Protein AF-A0A2D6XDF4-F1 (afdb_monomer_lite)

Structure (mmCIF, N/CA/C/O backbone):
data_AF-A0A2D6XDF4-F1
#
_entry.id   AF-A0A2D6XDF4-F1
#
loop_
_atom_site.group_PDB
_atom_site.id
_atom_site.type_symbol
_atom_site.label_atom_id
_atom_site.label_alt_id
_atom_site.label_comp_id
_atom_site.label_asym_id
_atom_site.label_entity_id
_atom_site.label_seq_id
_atom_site.pdbx_PDB_ins_code
_atom_site.Cartn_x
_atom_site.Cartn_y
_atom_site.Cartn_z
_atom_site.occupancy
_atom_site.B_iso_or_equiv
_atom_site.auth_seq_id
_atom_site.auth_comp_id
_atom_site.auth_asym_id
_atom_site.auth_atom_id
_atom_site.pdbx_PDB_model_num
ATOM 1 N N . MET A 1 1 ? -29.877 -63.431 -16.569 1.00 41.06 1 MET A N 1
ATOM 2 C CA . MET A 1 1 ? -28.599 -63.974 -17.060 1.00 41.06 1 MET A CA 1
ATOM 3 C C . MET A 1 1 ? -27.524 -62.975 -16.681 1.00 41.06 1 MET A C 1
ATOM 5 O O . MET A 1 1 ? -27.663 -61.835 -17.098 1.00 41.06 1 MET A O 1
ATOM 9 N N . SER A 1 2 ? -26.573 -63.423 -15.854 1.00 46.84 2 SER A N 1
ATOM 10 C CA . SER A 1 2 ? -25.194 -62.920 -15.679 1.00 46.84 2 SER A CA 1
ATOM 11 C C . SER A 1 2 ? -25.055 -61.422 -15.348 1.00 46.84 2 SER A C 1
ATOM 13 O O . SER A 1 2 ? -25.195 -60.588 -16.230 1.00 46.84 2 SER A O 1
ATOM 15 N N . GLU A 1 3 ? -24.904 -60.980 -14.095 1.00 41.28 3 GLU A N 1
ATOM 16 C CA . GLU A 1 3 ? -23.782 -61.217 -13.157 1.00 41.28 3 GLU A CA 1
ATOM 17 C C . GLU A 1 3 ? -22.393 -61.041 -13.791 1.00 41.28 3 GLU A C 1
ATOM 19 O O . GLU A 1 3 ? -21.862 -61.951 -14.421 1.00 41.28 3 GLU A O 1
ATOM 24 N N . ALA A 1 4 ? -21.809 -59.861 -13.567 1.00 50.06 4 ALA A N 1
ATOM 25 C CA . ALA A 1 4 ? -20.381 -59.670 -13.332 1.00 50.06 4 ALA A CA 1
ATOM 26 C C . ALA A 1 4 ? -20.226 -58.423 -12.451 1.00 50.06 4 ALA A C 1
ATOM 28 O O . ALA A 1 4 ? -20.480 -57.298 -12.879 1.00 50.06 4 ALA A O 1
ATOM 29 N N . ALA A 1 5 ? -19.906 -58.677 -11.188 1.00 45.38 5 ALA A N 1
ATOM 30 C CA . ALA A 1 5 ? -19.521 -57.701 -10.193 1.00 45.38 5 ALA A CA 1
ATOM 31 C C . ALA A 1 5 ? -18.006 -57.492 -10.287 1.00 45.38 5 ALA A C 1
ATOM 33 O O . ALA A 1 5 ? -17.262 -58.470 -10.335 1.00 45.38 5 ALA A O 1
ATOM 34 N N . GLU A 1 6 ? -17.563 -56.239 -10.275 1.00 51.62 6 GLU A N 1
ATOM 35 C CA . GLU A 1 6 ? -16.166 -55.885 -10.033 1.00 51.62 6 GLU A CA 1
ATOM 36 C C . GLU A 1 6 ? -16.126 -54.984 -8.797 1.00 51.62 6 GLU A C 1
ATOM 38 O O . GLU A 1 6 ? -16.493 -53.811 -8.802 1.00 51.62 6 GLU A O 1
ATOM 43 N N . THR A 1 7 ? -15.824 -55.654 -7.692 1.00 43.12 7 THR A N 1
ATOM 44 C CA . THR A 1 7 ? -15.404 -55.143 -6.387 1.00 43.12 7 THR A CA 1
ATOM 45 C C . THR A 1 7 ? -13.927 -54.735 -6.416 1.00 43.12 7 THR A C 1
ATOM 47 O O . THR A 1 7 ? -13.221 -55.166 -7.321 1.00 43.12 7 THR A O 1
ATOM 50 N N . VAL A 1 8 ? -13.479 -54.074 -5.331 1.00 44.16 8 VAL A N 1
ATOM 51 C CA . VAL A 1 8 ? -12.090 -53.722 -4.922 1.00 44.16 8 VAL A CA 1
ATOM 52 C C . VAL A 1 8 ? -11.771 -52.243 -5.214 1.00 44.16 8 VAL A C 1
ATOM 54 O O . VAL A 1 8 ? -11.920 -51.796 -6.339 1.00 44.16 8 VAL A O 1
ATOM 57 N N . GLU A 1 9 ? -11.372 -51.372 -4.285 1.00 45.97 9 GLU A N 1
ATOM 58 C CA . GLU A 1 9 ? -11.074 -51.446 -2.848 1.00 45.97 9 GLU A CA 1
ATOM 59 C C . GLU A 1 9 ? -11.236 -50.023 -2.286 1.00 45.97 9 GLU A C 1
ATOM 61 O O . GLU A 1 9 ? -10.826 -49.049 -2.916 1.00 45.97 9 GLU A O 1
ATOM 66 N N . ALA A 1 10 ? -11.846 -49.900 -1.109 1.00 42.41 10 ALA A N 1
ATOM 67 C CA . ALA A 1 10 ? -11.883 -48.663 -0.342 1.00 42.41 10 ALA A CA 1
ATOM 68 C C . ALA A 1 10 ? -10.699 -48.674 0.633 1.00 42.41 10 ALA A C 1
ATOM 70 O O . ALA A 1 10 ? -10.688 -49.473 1.568 1.00 42.41 10 ALA A O 1
ATOM 71 N N . GLU A 1 11 ? -9.715 -47.802 0.421 1.00 42.88 11 GLU A N 1
ATOM 72 C CA . GLU A 1 11 ? -8.610 -47.605 1.360 1.00 42.88 11 GLU A CA 1
ATOM 73 C C . GLU A 1 11 ? -9.031 -46.562 2.408 1.00 42.88 11 GLU A C 1
ATOM 75 O O . GLU A 1 11 ? -9.265 -45.388 2.115 1.00 42.88 11 GLU A O 1
ATOM 80 N N . ALA A 1 12 ? -9.239 -47.052 3.628 1.00 47.06 12 ALA A N 1
ATOM 81 C CA . ALA A 1 12 ? -9.579 -46.283 4.817 1.00 47.06 12 ALA A CA 1
ATOM 82 C C . ALA A 1 12 ? -8.320 -45.593 5.404 1.00 47.06 12 ALA A C 1
ATOM 84 O O . ALA A 1 12 ? -7.197 -45.955 5.055 1.00 47.06 12 ALA A O 1
ATOM 85 N N . PRO A 1 13 ? -8.489 -44.578 6.273 1.00 45.94 13 PRO A N 1
ATOM 86 C CA . PRO A 1 13 ? -7.452 -43.607 6.603 1.00 45.94 13 PRO A CA 1
ATOM 87 C C . PRO A 1 13 ? -6.417 -44.164 7.586 1.00 45.94 13 PRO A C 1
ATOM 89 O O . PRO A 1 13 ? -6.759 -44.855 8.544 1.00 45.94 13 PRO A O 1
ATOM 92 N N . ALA A 1 14 ? -5.154 -43.802 7.364 1.00 42.91 14 ALA A N 1
ATOM 93 C CA . ALA A 1 14 ? -4.046 -44.134 8.246 1.00 42.91 14 ALA A CA 1
ATOM 94 C C . ALA A 1 14 ? -4.200 -43.459 9.621 1.00 42.91 14 ALA A C 1
ATOM 96 O O . ALA A 1 14 ? -4.232 -42.234 9.752 1.00 42.91 14 ALA A O 1
ATOM 97 N N . GLU A 1 15 ? -4.299 -44.321 10.625 1.00 43.88 15 GLU A N 1
ATOM 98 C CA . GLU A 1 15 ? -4.296 -44.075 12.060 1.00 43.88 15 GLU A CA 1
ATOM 99 C C . GLU A 1 15 ? -2.918 -43.585 12.545 1.00 43.88 15 GLU A C 1
ATOM 101 O O . GLU A 1 15 ? -1.869 -43.979 12.032 1.00 43.88 15 GLU A O 1
ATOM 106 N N . ALA A 1 16 ? -2.932 -42.713 13.551 1.00 44.81 16 ALA A N 1
ATOM 107 C CA . ALA A 1 16 ? -1.757 -42.178 14.229 1.00 44.81 16 ALA A CA 1
ATOM 108 C C . ALA A 1 16 ? -1.034 -43.233 15.089 1.00 44.81 16 ALA A C 1
ATOM 110 O O . ALA A 1 16 ? -1.698 -44.062 15.710 1.00 44.81 16 ALA A O 1
ATOM 111 N N . PRO A 1 17 ? 0.290 -43.114 15.288 1.00 52.56 17 PRO A N 1
ATOM 112 C CA . PRO A 1 17 ? 0.925 -43.559 16.518 1.00 52.56 17 PRO A CA 1
ATOM 113 C C . PRO A 1 17 ? 1.090 -42.377 17.485 1.00 52.56 17 PRO A C 1
ATOM 115 O O . PRO A 1 17 ? 1.790 -41.402 17.209 1.00 52.56 17 PRO A O 1
ATOM 118 N N . ALA A 1 18 ? 0.427 -42.484 18.632 1.00 48.31 18 ALA A N 1
ATOM 119 C CA . ALA A 1 18 ? 0.765 -41.752 19.840 1.00 48.31 18 ALA A CA 1
ATOM 120 C C . ALA A 1 18 ? 1.914 -42.480 20.544 1.00 48.31 18 ALA A C 1
ATOM 122 O O . ALA A 1 18 ? 1.698 -43.627 20.903 1.00 48.31 18 ALA A O 1
ATOM 123 N N . GLU A 1 19 ? 3.056 -41.826 20.789 1.00 44.12 19 GLU A N 1
ATOM 124 C CA . GLU A 1 19 ? 3.952 -42.146 21.913 1.00 44.12 19 GLU A CA 1
ATOM 125 C C . GLU A 1 19 ? 4.731 -40.903 22.397 1.00 44.12 19 GLU A C 1
ATOM 127 O O . GLU A 1 19 ? 5.273 -40.123 21.616 1.00 44.12 19 GLU A O 1
ATOM 132 N N . ASP A 1 20 ? 4.739 -40.789 23.726 1.00 41.09 20 ASP A N 1
ATOM 133 C CA . ASP A 1 20 ? 5.699 -40.181 24.649 1.00 41.09 20 ASP A CA 1
ATOM 134 C C . ASP A 1 20 ? 5.915 -38.660 24.778 1.00 41.09 20 ASP A C 1
ATOM 136 O O . ASP A 1 20 ? 6.783 -38.015 24.191 1.00 41.09 20 ASP A O 1
ATOM 140 N N . LEU A 1 21 ? 5.188 -38.145 25.777 1.00 52.62 21 LEU A N 1
ATOM 141 C CA . LEU A 1 21 ? 5.605 -37.117 26.725 1.00 52.62 21 LEU A CA 1
ATOM 142 C C . LEU A 1 21 ? 6.895 -37.524 27.462 1.00 52.62 21 LEU A C 1
ATOM 144 O O . LEU A 1 21 ? 6.852 -38.333 28.388 1.00 52.62 21 LEU A O 1
ATOM 148 N N . ALA A 1 22 ? 8.012 -36.864 27.163 1.00 42.38 22 ALA A N 1
ATOM 149 C CA . ALA A 1 22 ? 9.131 -36.768 28.096 1.00 42.38 22 ALA A CA 1
ATOM 150 C C . ALA A 1 22 ? 9.938 -35.477 27.881 1.00 42.38 22 ALA A C 1
ATOM 152 O O . ALA A 1 22 ? 10.698 -35.350 26.928 1.00 42.38 22 ALA A O 1
ATOM 153 N N . GLY A 1 23 ? 9.807 -34.544 28.829 1.00 45.22 23 GLY A N 1
ATOM 154 C CA . GLY A 1 23 ? 10.896 -33.640 29.207 1.00 45.22 23 GLY A CA 1
ATOM 155 C C . GLY A 1 23 ? 11.079 -32.354 28.398 1.00 45.22 23 GLY A C 1
ATOM 156 O O . GLY A 1 23 ? 12.086 -32.199 27.718 1.00 45.22 23 GLY A O 1
ATOM 157 N N . LEU A 1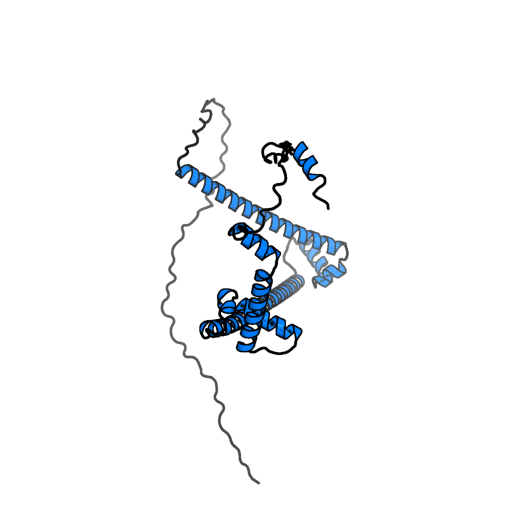 24 ? 10.214 -31.360 28.614 1.00 40.22 24 LEU A N 1
ATOM 158 C CA . LEU A 1 24 ? 10.676 -29.969 28.660 1.00 40.22 24 LEU A CA 1
ATOM 159 C C . LEU A 1 24 ? 10.164 -29.317 29.944 1.00 40.22 24 LEU A C 1
ATOM 161 O O . LEU A 1 24 ? 8.992 -28.981 30.093 1.00 40.22 24 LEU A O 1
ATOM 165 N N . VAL A 1 25 ? 11.088 -29.228 30.894 1.00 50.84 25 VAL A N 1
ATOM 166 C CA . VAL A 1 25 ? 10.988 -28.474 32.139 1.00 50.84 25 VAL A CA 1
ATOM 167 C C . VAL A 1 25 ? 10.738 -27.001 31.783 1.00 50.84 25 VAL A C 1
ATOM 169 O O . VAL A 1 25 ? 11.491 -26.464 30.968 1.00 50.84 25 VAL A O 1
ATOM 172 N N . PRO A 1 26 ? 9.710 -26.335 32.337 1.00 48.91 26 PRO A N 1
ATOM 173 C CA . PRO A 1 26 ? 9.617 -24.887 32.249 1.00 48.91 26 PRO A CA 1
ATOM 174 C C . PRO A 1 26 ? 10.698 -24.287 33.152 1.00 48.91 26 PRO A C 1
ATOM 176 O O . PRO A 1 26 ? 10.690 -24.506 34.362 1.00 48.91 26 PRO A O 1
ATOM 179 N N . ASP A 1 27 ? 11.637 -23.566 32.549 1.00 41.78 27 ASP A N 1
ATOM 180 C CA . ASP A 1 27 ? 12.626 -22.773 33.271 1.00 41.78 27 ASP A CA 1
ATOM 181 C C . ASP A 1 27 ? 11.889 -21.616 33.963 1.00 41.78 27 ASP A C 1
ATOM 183 O O . ASP A 1 27 ? 11.418 -20.666 33.333 1.00 41.78 27 ASP A O 1
ATOM 187 N N . THR A 1 28 ? 11.674 -21.773 35.264 1.00 52.34 28 THR A N 1
ATOM 188 C CA . THR A 1 28 ? 11.167 -20.746 36.169 1.00 52.34 28 THR A CA 1
ATOM 189 C C . THR A 1 28 ? 12.323 -19.828 36.552 1.00 52.34 28 THR A C 1
ATOM 191 O O . THR A 1 28 ? 12.989 -20.068 37.556 1.00 52.34 28 THR A O 1
ATOM 194 N N . GLU A 1 29 ? 12.557 -18.769 35.777 1.00 55.22 29 GLU A N 1
ATOM 195 C CA . GLU A 1 29 ? 13.313 -17.619 36.277 1.00 55.22 29 GLU A CA 1
ATOM 196 C C . GLU A 1 29 ? 12.366 -16.710 37.070 1.00 55.22 29 GLU A C 1
ATOM 198 O O . GLU A 1 29 ? 11.508 -16.007 36.531 1.00 55.22 29 GLU A O 1
ATOM 203 N N . GLU A 1 30 ? 12.521 -16.793 38.389 1.00 55.97 30 GLU A N 1
ATOM 204 C CA . GLU A 1 30 ? 11.936 -15.928 39.407 1.00 55.97 30 GLU A CA 1
ATOM 205 C C . GLU A 1 30 ? 12.204 -14.449 39.082 1.00 55.97 30 GLU A C 1
ATOM 207 O O . GLU A 1 30 ? 13.339 -13.970 39.129 1.00 55.97 30 GLU A O 1
ATOM 212 N N . MET A 1 31 ? 11.146 -13.696 38.782 1.00 53.84 31 MET A N 1
ATOM 213 C CA . MET A 1 31 ? 11.187 -12.239 38.871 1.00 53.84 31 MET A CA 1
ATOM 214 C C . MET A 1 31 ? 10.820 -11.809 40.301 1.00 53.84 31 MET A C 1
ATOM 216 O O . MET A 1 31 ? 9.895 -12.381 40.875 1.00 53.84 31 MET A O 1
ATOM 220 N N . PRO A 1 32 ? 11.522 -10.818 40.882 1.00 58.69 32 PRO A N 1
ATOM 221 C CA . PRO A 1 32 ? 11.386 -10.449 42.290 1.00 58.69 32 PRO A CA 1
ATOM 222 C C . PRO A 1 32 ? 10.013 -9.846 42.614 1.00 58.69 32 PRO A C 1
ATOM 224 O O . PRO A 1 32 ? 9.530 -8.968 41.892 1.00 58.69 32 PRO A O 1
ATOM 227 N N . ASP A 1 33 ? 9.442 -10.294 43.736 1.00 41.38 33 ASP A N 1
ATOM 228 C CA . ASP A 1 33 ? 8.244 -9.741 44.371 1.00 41.38 33 ASP A CA 1
ATOM 229 C C . ASP A 1 33 ? 8.401 -8.229 44.590 1.00 41.38 33 ASP A C 1
ATOM 231 O O . ASP A 1 33 ? 9.314 -7.757 45.272 1.00 41.38 33 ASP A O 1
ATOM 235 N N . PHE A 1 34 ? 7.497 -7.456 43.994 1.00 46.16 34 PHE A N 1
ATOM 236 C CA . PHE A 1 34 ? 7.305 -6.047 44.317 1.00 46.16 34 PHE A CA 1
ATOM 237 C C . PHE A 1 34 ? 6.200 -5.950 45.373 1.00 46.16 34 PHE A C 1
ATOM 239 O O . PHE A 1 34 ? 5.017 -5.850 45.043 1.00 46.16 34 PHE A O 1
ATOM 246 N N . ASP A 1 35 ? 6.601 -5.955 46.643 1.00 48.62 35 ASP A N 1
ATOM 247 C CA . ASP A 1 35 ? 5.742 -5.602 47.775 1.00 48.62 35 ASP A CA 1
ATOM 248 C C . ASP A 1 35 ? 5.335 -4.120 47.678 1.00 48.62 35 ASP A C 1
ATOM 250 O O . ASP A 1 35 ? 6.089 -3.215 48.035 1.00 48.62 35 ASP A O 1
ATOM 254 N N . ILE A 1 36 ? 4.132 -3.855 47.159 1.00 54.88 36 ILE A N 1
ATOM 255 C CA . ILE A 1 36 ? 3.530 -2.507 47.056 1.00 54.88 36 ILE A CA 1
ATOM 256 C C . ILE A 1 36 ? 2.468 -2.268 48.153 1.00 54.88 36 ILE A C 1
ATOM 258 O O . ILE A 1 36 ? 1.821 -1.225 48.192 1.00 54.88 36 ILE A O 1
ATOM 262 N N . TYR A 1 37 ? 2.334 -3.184 49.115 1.00 47.22 37 TYR A N 1
ATOM 263 C CA . TYR A 1 37 ? 1.440 -3.018 50.262 1.00 47.22 37 TYR A CA 1
ATOM 264 C C . TYR A 1 37 ? 2.173 -3.304 51.577 1.00 47.22 37 TYR A C 1
ATOM 266 O O . TYR A 1 37 ? 2.022 -4.367 52.167 1.00 47.22 37 TYR A O 1
ATOM 274 N N . GLN A 1 38 ? 2.950 -2.328 52.051 1.00 42.88 38 GLN A N 1
ATOM 275 C CA . GLN A 1 38 ? 3.142 -2.144 53.489 1.00 42.88 38 GLN A CA 1
ATOM 276 C C . GLN A 1 38 ? 2.189 -1.039 53.941 1.00 42.88 38 GLN A C 1
ATOM 278 O O . GLN A 1 38 ? 2.375 0.138 53.634 1.00 42.88 38 GLN A O 1
ATOM 283 N N . GLU A 1 39 ? 1.122 -1.455 54.620 1.00 50.59 39 GLU A N 1
ATOM 284 C CA . GLU A 1 39 ? 0.373 -0.605 55.535 1.00 50.59 39 GLU A CA 1
ATOM 285 C C . GLU A 1 39 ? 1.324 -0.169 56.655 1.00 50.59 39 GLU A C 1
ATOM 287 O O . GLU A 1 39 ? 1.810 -1.009 57.408 1.00 50.59 39 GLU A O 1
ATOM 292 N N . GLU A 1 40 ? 1.577 1.133 56.782 1.00 46.34 40 GLU A N 1
ATOM 293 C CA . GLU A 1 40 ? 2.023 1.706 58.049 1.00 46.34 40 GLU A CA 1
ATOM 294 C C . GLU A 1 40 ? 1.174 2.942 58.367 1.00 46.34 40 GLU A C 1
ATOM 296 O O . GLU A 1 40 ? 1.163 3.962 57.677 1.00 46.34 40 GLU A O 1
ATOM 301 N N . GLU A 1 41 ? 0.359 2.696 59.383 1.00 42.47 41 GLU A N 1
ATOM 302 C CA . GLU A 1 41 ? -0.482 3.521 60.229 1.00 42.47 41 GLU A CA 1
ATOM 303 C C . GLU A 1 41 ? -0.238 5.037 60.248 1.00 42.47 41 GLU A C 1
ATOM 305 O O . GLU A 1 41 ? 0.866 5.564 60.376 1.00 42.47 41 GLU A O 1
ATOM 310 N N . ALA A 1 42 ? -1.366 5.744 60.229 1.00 40.06 42 ALA A N 1
ATOM 311 C CA . ALA A 1 42 ? -1.472 7.126 60.638 1.00 40.06 42 ALA A CA 1
ATOM 312 C C . ALA A 1 42 ? -1.158 7.274 62.135 1.00 40.06 42 ALA A C 1
ATOM 314 O O . ALA A 1 42 ? -1.884 6.739 62.970 1.00 40.06 42 ALA A O 1
ATOM 315 N N . GLU A 1 43 ? -0.186 8.122 62.472 1.00 38.59 43 GLU A N 1
ATOM 316 C CA . GLU A 1 43 ? -0.146 8.770 63.779 1.00 38.59 43 GLU A CA 1
ATOM 317 C C . GLU A 1 43 ? 0.127 10.273 63.635 1.00 38.59 43 GLU A C 1
ATOM 319 O O . GLU A 1 43 ? 1.099 10.738 63.040 1.00 38.59 43 GLU A O 1
ATOM 324 N N . VAL A 1 44 ? -0.828 11.036 64.156 1.00 39.31 44 VAL A N 1
ATOM 325 C CA . VAL A 1 44 ? -0.846 12.491 64.262 1.00 39.31 44 VAL A CA 1
ATOM 326 C C . VAL A 1 44 ? 0.172 12.919 65.315 1.00 39.31 44 VAL A C 1
ATOM 328 O O . VAL A 1 44 ? 0.082 12.472 66.453 1.00 39.31 44 VAL A O 1
ATOM 331 N N . THR A 1 45 ? 1.067 13.856 64.998 1.00 35.78 45 THR A N 1
ATOM 332 C CA . THR A 1 45 ? 1.728 14.687 66.018 1.00 35.78 45 THR A CA 1
ATOM 333 C C . THR A 1 45 ? 1.860 16.143 65.577 1.00 35.78 45 THR A C 1
ATOM 335 O O . THR A 1 45 ? 1.979 16.477 64.400 1.00 35.78 45 THR A O 1
ATOM 338 N N . GLU A 1 46 ? 1.726 16.999 66.583 1.00 33.81 46 GLU A N 1
ATOM 339 C CA . GLU A 1 46 ? 1.415 18.419 66.556 1.00 33.81 46 GLU A CA 1
ATOM 340 C C . GLU A 1 46 ? 2.490 19.352 65.981 1.00 33.81 46 GLU A C 1
ATOM 342 O O . GLU A 1 46 ? 3.696 19.115 66.006 1.00 33.81 46 GLU A O 1
ATOM 347 N N . VAL A 1 47 ? 1.982 20.514 65.574 1.00 40.44 47 VAL A N 1
ATOM 348 C CA . VAL A 1 47 ? 2.675 21.778 65.328 1.00 40.44 47 VAL A CA 1
ATOM 349 C C . VAL A 1 47 ? 3.602 22.162 66.488 1.00 40.44 47 VAL A C 1
ATOM 351 O O . VAL A 1 47 ? 3.128 22.405 67.591 1.00 40.44 47 VAL A O 1
ATOM 354 N N . THR A 1 48 ? 4.885 22.408 66.212 1.00 31.28 48 THR A N 1
ATOM 355 C CA . THR A 1 48 ? 5.658 23.462 66.895 1.00 31.28 48 THR A CA 1
ATOM 356 C C . THR A 1 48 ? 6.687 24.066 65.942 1.00 31.28 48 THR A C 1
ATOM 358 O O . THR A 1 48 ? 7.445 23.369 65.273 1.00 31.28 48 THR A O 1
ATOM 361 N N . GLY A 1 49 ? 6.679 25.396 65.844 1.00 30.59 49 GLY A N 1
ATOM 362 C CA . GLY A 1 49 ? 7.641 26.148 65.051 1.00 30.59 49 GLY A CA 1
ATOM 363 C C . GLY A 1 49 ? 9.002 26.244 65.735 1.00 30.59 49 GLY A C 1
ATOM 364 O O . GLY A 1 49 ? 9.081 26.482 66.936 1.00 30.59 49 GLY A O 1
ATOM 365 N N . ALA A 1 50 ? 10.066 26.141 64.944 1.00 30.61 50 ALA A N 1
ATOM 366 C CA . ALA A 1 50 ? 11.356 26.755 65.230 1.00 30.61 50 ALA A CA 1
ATOM 367 C C . ALA A 1 50 ? 12.163 26.851 63.929 1.00 30.61 50 ALA A C 1
ATOM 369 O O . ALA A 1 50 ? 12.511 25.851 63.308 1.00 30.61 50 ALA A O 1
ATOM 370 N N . THR A 1 51 ? 12.422 28.094 63.537 1.00 39.59 51 THR A N 1
ATOM 371 C CA . THR A 1 51 ? 13.517 28.570 62.684 1.00 39.59 51 THR A CA 1
ATOM 372 C C . THR A 1 51 ? 14.631 27.557 62.405 1.00 39.59 51 THR A C 1
ATOM 374 O O . THR A 1 51 ? 15.438 27.245 63.282 1.00 39.59 51 THR A O 1
ATOM 377 N N . LYS A 1 52 ? 14.760 27.176 61.134 1.00 40.00 52 LYS A N 1
ATOM 378 C CA . LYS A 1 52 ? 16.047 26.847 60.528 1.00 40.00 52 LYS A CA 1
ATOM 379 C C . LYS A 1 52 ? 16.121 27.547 59.177 1.00 40.00 52 LYS A C 1
ATOM 381 O O . LYS A 1 52 ? 15.504 27.126 58.206 1.00 40.00 52 LYS A O 1
ATOM 386 N N . GLU A 1 53 ? 16.857 28.657 59.154 1.00 45.22 53 GLU A N 1
ATOM 387 C CA . GLU A 1 53 ? 17.603 29.072 57.969 1.00 45.22 53 GLU A CA 1
ATOM 388 C C . GLU A 1 53 ? 18.294 27.831 57.410 1.00 45.22 53 GLU A C 1
ATOM 390 O O . GLU A 1 53 ? 19.135 27.219 58.072 1.00 45.22 53 GLU A O 1
ATOM 395 N N . THR A 1 54 ? 17.905 27.400 56.220 1.00 37.38 54 THR A N 1
ATOM 396 C CA . THR A 1 54 ? 18.688 26.430 55.464 1.00 37.38 54 THR A CA 1
ATOM 397 C C . THR A 1 54 ? 18.531 26.767 53.993 1.00 37.38 54 THR A C 1
ATOM 399 O O . THR A 1 54 ? 17.488 26.551 53.390 1.00 37.38 54 THR A O 1
ATOM 402 N N . GLU A 1 55 ? 19.595 27.391 53.498 1.00 40.84 55 GLU A N 1
ATOM 403 C CA . GLU A 1 55 ? 20.109 27.294 52.138 1.00 40.84 55 GLU A CA 1
ATOM 404 C C . GLU A 1 55 ? 19.125 27.622 51.012 1.00 40.84 55 GLU A C 1
ATOM 406 O O . GLU A 1 55 ? 18.402 26.784 50.479 1.00 40.84 55 GLU A O 1
ATOM 411 N N . ILE A 1 56 ? 19.234 28.874 50.557 1.00 46.81 56 ILE A N 1
ATOM 412 C CA . ILE A 1 56 ? 19.096 29.221 49.141 1.00 46.81 56 ILE A CA 1
ATOM 413 C C . ILE A 1 56 ? 19.750 28.083 48.340 1.00 46.81 56 ILE A C 1
ATOM 415 O O . ILE A 1 56 ? 20.947 27.847 48.549 1.00 46.81 56 ILE A O 1
ATOM 419 N N . PRO A 1 57 ? 19.018 27.358 47.471 1.00 49.81 57 PRO A N 1
ATOM 420 C CA . PRO A 1 57 ? 19.632 26.335 46.650 1.00 49.81 57 PRO A CA 1
ATOM 421 C C . PRO A 1 57 ? 20.667 27.046 45.792 1.00 49.81 57 PRO A C 1
ATOM 423 O O . PRO A 1 57 ? 20.345 27.865 44.931 1.00 49.81 57 PRO A O 1
ATOM 426 N N . LYS A 1 58 ? 21.932 26.783 46.108 1.00 48.03 58 LYS A N 1
ATOM 427 C CA . LYS A 1 58 ? 23.075 27.157 45.295 1.00 48.03 58 LYS A CA 1
ATOM 428 C C . LYS A 1 58 ? 22.751 26.636 43.900 1.00 48.03 58 LYS A C 1
ATOM 430 O O . LYS A 1 58 ? 22.591 25.428 43.745 1.00 48.03 58 LYS A O 1
ATOM 435 N N . GLU A 1 59 ? 22.575 27.531 42.929 1.00 49.88 59 GLU A N 1
ATOM 436 C CA . GLU A 1 59 ? 22.509 27.148 41.522 1.00 49.88 59 GLU A CA 1
ATOM 437 C C . GLU A 1 59 ? 23.751 26.303 41.251 1.00 49.88 59 GLU A C 1
ATOM 439 O O . GLU A 1 59 ? 24.873 26.813 41.183 1.00 49.88 59 GLU A O 1
ATOM 444 N N . GLU A 1 60 ? 23.563 24.984 41.200 1.00 59.09 60 GLU A N 1
ATOM 445 C CA . GLU A 1 60 ? 24.574 24.073 40.708 1.00 59.09 60 GLU A CA 1
ATOM 446 C C . GLU A 1 60 ? 24.876 24.548 39.294 1.00 59.09 60 GLU A C 1
ATOM 448 O O . GLU A 1 60 ? 24.037 24.458 38.392 1.00 59.09 60 GLU A O 1
ATOM 453 N N . SER A 1 61 ? 26.068 25.123 39.126 1.00 62.38 61 SER A N 1
ATOM 454 C CA . SER A 1 61 ? 26.644 25.438 37.826 1.00 62.38 61 SER A CA 1
ATOM 455 C C . SER A 1 61 ? 26.330 24.276 36.888 1.00 62.38 61 SER A C 1
ATOM 457 O O . SER A 1 61 ? 26.593 23.138 37.291 1.00 62.38 61 SER A O 1
ATOM 459 N N . PRO A 1 62 ? 25.747 24.510 35.696 1.00 59.69 62 PRO A N 1
ATOM 460 C CA . PRO A 1 62 ? 25.286 23.434 34.839 1.00 59.69 62 PRO A CA 1
ATOM 461 C C . PRO A 1 62 ? 26.480 22.551 34.534 1.00 59.69 62 PRO A C 1
ATOM 463 O O . PRO A 1 62 ? 27.352 22.928 33.755 1.00 59.69 62 PRO A O 1
ATOM 466 N N . ASP A 1 63 ? 26.533 21.398 35.192 1.00 62.19 63 ASP A N 1
ATOM 467 C CA . ASP A 1 63 ? 27.641 20.484 35.042 1.00 62.19 63 ASP A CA 1
ATOM 468 C C . ASP A 1 63 ? 27.581 19.996 33.596 1.00 62.19 63 ASP A C 1
ATOM 470 O O . ASP A 1 63 ? 26.728 19.193 33.233 1.00 62.19 63 ASP A O 1
ATOM 474 N N . THR A 1 64 ? 28.384 20.582 32.709 1.00 63.25 64 THR A N 1
ATOM 475 C CA . THR A 1 64 ? 28.355 20.349 31.255 1.00 63.25 64 THR A CA 1
ATOM 476 C C . THR A 1 64 ? 28.991 19.017 30.864 1.00 63.25 64 THR A C 1
ATOM 478 O O . THR A 1 64 ? 29.284 18.787 29.689 1.00 63.25 64 THR A O 1
ATOM 481 N N . SER A 1 65 ? 29.198 18.130 31.836 1.00 76.62 65 SER A N 1
ATOM 482 C CA . SER A 1 65 ? 29.690 16.783 31.617 1.00 76.62 65 SER A CA 1
ATOM 483 C C . SER A 1 65 ? 28.739 16.004 30.700 1.00 76.62 65 SER A C 1
ATOM 485 O O . SER A 1 65 ? 27.513 16.113 30.753 1.00 76.62 65 SER A O 1
ATOM 487 N N . TRP A 1 66 ? 29.308 15.200 29.804 1.00 76.12 66 TRP A N 1
ATOM 488 C CA . TRP A 1 66 ? 28.531 14.392 28.860 1.00 76.12 66 TRP A CA 1
ATOM 489 C C . TRP A 1 66 ? 27.534 13.462 29.578 1.00 76.12 66 TRP A C 1
ATOM 491 O O . TRP A 1 66 ? 26.416 13.261 29.108 1.00 76.12 66 TRP A O 1
ATOM 501 N N . SER A 1 67 ? 27.884 12.982 30.775 1.00 82.06 67 SER A N 1
ATOM 502 C CA . SER A 1 67 ? 27.015 12.153 31.615 1.00 82.06 67 SER A CA 1
ATOM 503 C C . SER A 1 67 ? 25.766 12.892 32.113 1.00 82.06 67 SER A C 1
ATOM 505 O O . SER A 1 67 ? 24.693 12.288 32.171 1.00 82.06 67 SER A O 1
ATOM 507 N N . SER A 1 68 ? 25.851 14.190 32.425 1.00 81.75 68 SER A N 1
ATOM 508 C CA . SER A 1 68 ? 24.684 14.990 32.816 1.00 81.75 68 SER A CA 1
ATOM 509 C C . SER A 1 68 ? 23.746 15.224 31.625 1.00 81.75 68 SER A C 1
ATOM 511 O O . SER A 1 68 ? 22.527 15.123 31.771 1.00 81.75 68 SER A O 1
ATOM 513 N N . ARG A 1 69 ? 24.303 15.448 30.424 1.00 82.06 69 ARG A N 1
ATOM 514 C CA . ARG A 1 69 ? 23.539 15.604 29.176 1.00 82.06 69 ARG A CA 1
ATOM 515 C C . ARG A 1 69 ? 22.800 14.319 28.813 1.00 82.06 69 ARG A C 1
ATOM 517 O O . ARG A 1 69 ? 21.617 14.381 28.504 1.00 82.06 69 ARG A O 1
ATOM 524 N N . VAL A 1 70 ? 23.448 13.159 28.942 1.00 86.44 70 VAL A N 1
ATOM 525 C CA . VAL A 1 70 ? 22.814 11.845 28.722 1.00 86.44 70 VAL A CA 1
ATOM 526 C C . VAL A 1 70 ? 21.713 11.571 29.754 1.00 86.44 70 VAL A C 1
ATOM 528 O O . VAL A 1 70 ? 20.641 11.083 29.397 1.00 86.44 70 VAL A O 1
ATOM 531 N N . LYS A 1 71 ? 21.924 11.919 31.032 1.00 87.25 71 LYS A N 1
ATOM 532 C CA . LYS A 1 71 ? 20.879 11.805 32.066 1.00 87.25 71 LYS A CA 1
ATOM 533 C C . LYS A 1 71 ? 19.677 12.705 31.761 1.00 87.25 71 LYS A C 1
ATOM 535 O O . LYS A 1 71 ? 18.545 12.235 31.867 1.00 87.25 71 LYS A O 1
ATOM 540 N N . LYS A 1 72 ? 19.912 13.954 31.341 1.00 87.50 72 LYS A N 1
ATOM 541 C CA . LYS A 1 72 ? 18.858 14.896 30.929 1.00 87.50 72 LYS A CA 1
ATOM 542 C C . LYS A 1 72 ? 18.109 14.407 29.688 1.00 87.50 72 LYS A C 1
ATOM 544 O O . LYS A 1 72 ? 16.886 14.409 29.706 1.00 87.50 72 LYS A O 1
ATOM 549 N N . ASP A 1 73 ? 18.806 13.909 28.666 1.00 88.31 73 ASP A N 1
ATOM 550 C CA . ASP A 1 73 ? 18.178 13.336 27.465 1.00 88.31 73 ASP A CA 1
ATOM 551 C C . ASP A 1 73 ? 17.316 12.110 27.812 1.00 88.31 73 ASP A C 1
ATOM 553 O O . ASP A 1 73 ? 16.157 12.019 27.414 1.00 88.31 73 ASP A O 1
ATOM 557 N N . ARG A 1 74 ? 17.806 11.206 28.672 1.00 88.50 74 ARG A N 1
ATOM 558 C CA . ARG A 1 74 ? 17.008 10.065 29.151 1.00 88.50 74 ARG A CA 1
ATOM 559 C C . ARG A 1 74 ? 15.764 10.513 29.923 1.00 88.50 74 ARG A C 1
ATOM 561 O O . ARG A 1 74 ? 14.712 9.895 29.782 1.00 88.50 74 ARG A O 1
ATOM 568 N N . GLN A 1 75 ? 15.868 11.557 30.743 1.00 90.62 75 GLN A N 1
ATOM 569 C CA . GLN A 1 75 ? 14.720 12.122 31.458 1.00 90.62 75 GLN A CA 1
ATOM 570 C C . GLN A 1 75 ? 13.722 12.793 30.507 1.00 90.62 75 GLN A C 1
ATOM 572 O O . GLN A 1 75 ? 12.520 12.608 30.680 1.00 90.62 75 GLN A O 1
ATOM 577 N N . LEU A 1 76 ? 14.195 13.520 29.491 1.00 90.88 76 LEU A N 1
ATOM 578 C CA . LEU A 1 76 ? 13.343 14.136 28.472 1.00 90.88 76 LEU A CA 1
ATOM 579 C C . LEU A 1 76 ? 12.602 13.080 27.654 1.00 90.88 76 LEU A C 1
ATOM 581 O O . LEU A 1 76 ? 11.384 13.157 27.548 1.00 90.88 76 LEU A O 1
ATOM 585 N N . ARG A 1 77 ? 13.293 12.035 27.185 1.00 88.94 77 ARG A N 1
ATOM 586 C CA . ARG A 1 77 ? 12.657 10.916 26.473 1.00 88.94 77 ARG A CA 1
ATOM 587 C C . ARG A 1 77 ? 11.626 10.192 27.332 1.00 88.94 77 ARG A C 1
ATOM 589 O O . ARG A 1 77 ? 10.563 9.845 26.837 1.00 88.94 77 ARG A O 1
ATOM 596 N N . LYS A 1 78 ? 11.900 9.983 28.627 1.00 93.06 78 LYS A N 1
ATOM 597 C CA . LYS A 1 78 ? 10.911 9.405 29.554 1.00 93.06 78 LYS A CA 1
ATOM 598 C C . LYS A 1 78 ? 9.667 10.285 29.674 1.00 93.06 78 LYS A C 1
ATOM 600 O O . LYS A 1 78 ? 8.563 9.773 29.535 1.00 93.06 78 LYS A O 1
ATOM 605 N N . LYS A 1 79 ? 9.843 11.598 29.854 1.00 93.38 79 LYS A N 1
ATOM 606 C CA . LYS A 1 79 ? 8.728 12.556 29.898 1.00 93.38 79 LYS A CA 1
ATOM 607 C C . LYS A 1 79 ? 7.946 12.590 28.587 1.00 93.38 79 LYS A C 1
ATOM 609 O O . LYS A 1 79 ? 6.727 12.665 28.624 1.00 93.38 79 LYS A O 1
ATOM 614 N N . GLU A 1 80 ? 8.623 12.500 27.446 1.00 91.94 80 GLU A N 1
ATOM 615 C CA . GLU A 1 80 ? 7.975 12.444 26.134 1.00 91.94 80 GLU A CA 1
ATOM 616 C C . GLU A 1 80 ? 7.154 11.158 25.963 1.00 91.94 80 GLU A C 1
ATOM 618 O O . GLU A 1 80 ? 6.017 11.213 25.502 1.00 91.94 80 GLU A O 1
ATOM 623 N N . ILE A 1 81 ? 7.687 10.007 26.389 1.00 92.69 81 ILE A N 1
ATOM 624 C CA . ILE A 1 81 ? 6.960 8.729 26.378 1.00 92.69 81 ILE A CA 1
ATOM 625 C C . ILE A 1 81 ? 5.739 8.792 27.305 1.00 92.69 81 ILE A C 1
ATOM 627 O O . ILE A 1 81 ? 4.651 8.374 26.917 1.00 92.69 81 ILE A O 1
ATOM 631 N N . GLU A 1 82 ? 5.891 9.331 28.515 1.00 93.06 82 GLU A N 1
ATOM 632 C CA . GLU A 1 82 ? 4.784 9.502 29.461 1.00 93.06 82 GLU A CA 1
ATOM 633 C C . GLU A 1 82 ? 3.720 10.469 28.935 1.00 93.06 82 GLU A C 1
ATOM 635 O O . GLU A 1 82 ? 2.528 10.206 29.085 1.00 93.06 82 GLU A O 1
ATOM 640 N N . PHE A 1 83 ? 4.133 11.563 28.293 1.00 92.94 83 PHE A N 1
ATOM 641 C CA . PHE A 1 83 ? 3.221 12.518 27.674 1.00 92.94 83 PHE A CA 1
ATOM 642 C C . PHE A 1 83 ? 2.444 11.871 26.528 1.00 92.94 83 PHE A C 1
ATOM 644 O O . PHE A 1 83 ? 1.218 11.919 26.533 1.00 92.94 83 PHE A O 1
ATOM 651 N N . LYS A 1 84 ? 3.131 11.169 25.619 1.00 92.88 84 LYS A N 1
ATOM 652 C CA . LYS A 1 84 ? 2.495 10.411 24.530 1.00 92.88 84 LYS A CA 1
ATOM 653 C C . LYS A 1 84 ? 1.523 9.357 25.056 1.00 92.88 84 LYS A C 1
ATOM 655 O O . LYS A 1 84 ? 0.443 9.189 24.502 1.00 92.88 84 LYS A O 1
ATOM 660 N N . ARG A 1 85 ? 1.867 8.664 26.147 1.00 93.88 85 ARG A N 1
ATOM 661 C CA . ARG A 1 85 ? 0.966 7.692 26.786 1.00 93.88 85 ARG A CA 1
ATOM 662 C C . ARG A 1 85 ? -0.285 8.367 27.349 1.00 93.88 85 ARG A C 1
ATOM 664 O O . ARG A 1 85 ? -1.381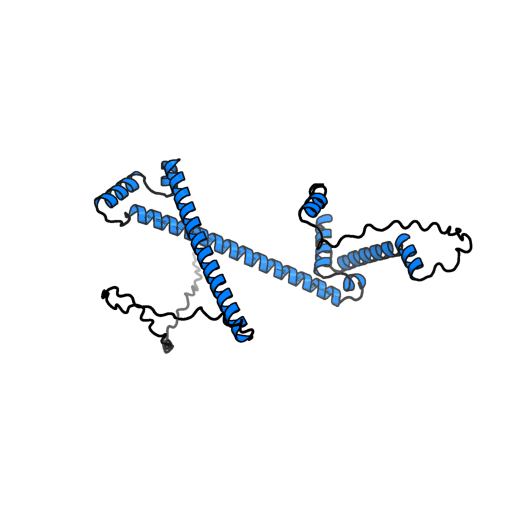 7.853 27.155 1.00 93.88 85 ARG A O 1
ATOM 671 N N . LYS A 1 86 ? -0.134 9.511 28.021 1.00 92.50 86 LYS A N 1
ATOM 672 C CA . LYS A 1 86 ? -1.270 10.289 28.537 1.00 92.50 86 LYS A CA 1
ATOM 673 C C . LYS A 1 86 ? -2.143 10.831 27.411 1.00 92.50 86 LYS A C 1
ATOM 675 O O . LYS A 1 86 ? -3.358 10.776 27.519 1.00 92.50 86 LYS A O 1
ATOM 680 N N . GLU A 1 87 ? -1.540 11.309 26.331 1.00 93.81 87 GLU A N 1
ATOM 681 C CA . GLU A 1 87 ? -2.256 11.781 25.145 1.00 93.81 87 GLU A CA 1
ATOM 682 C C . GLU A 1 87 ? -3.070 10.652 24.499 1.00 93.81 87 GLU A C 1
ATOM 684 O O . GLU A 1 87 ? -4.248 10.835 24.207 1.00 93.81 87 GLU A O 1
ATOM 689 N N . GLN A 1 88 ? -2.495 9.452 24.374 1.00 92.44 88 GLN A N 1
ATOM 690 C CA . GLN A 1 88 ? -3.224 8.268 23.910 1.00 92.44 88 GLN A CA 1
ATOM 691 C C . GLN A 1 88 ? -4.374 7.883 24.846 1.00 92.44 88 GLN A C 1
ATOM 693 O O . GLN A 1 88 ? -5.457 7.546 24.375 1.00 92.44 88 GLN A O 1
ATOM 698 N N . GLU A 1 89 ? -4.164 7.939 26.161 1.00 91.69 89 GLU A N 1
ATOM 699 C CA . GLU A 1 89 ? -5.214 7.646 27.139 1.00 91.69 89 GLU A CA 1
ATOM 700 C C . GLU A 1 89 ? -6.357 8.670 27.067 1.00 91.69 89 GLU A C 1
ATOM 702 O O . GLU A 1 89 ? -7.528 8.293 27.101 1.00 91.69 89 GLU A O 1
ATOM 707 N N . ILE A 1 90 ? -6.035 9.958 26.918 1.00 92.06 90 ILE A N 1
ATOM 708 C CA . ILE A 1 90 ? -7.029 11.021 26.738 1.00 92.06 90 ILE A CA 1
ATOM 709 C C . ILE A 1 90 ? -7.796 10.801 25.435 1.00 92.06 90 ILE A C 1
ATOM 711 O O . ILE A 1 90 ? -9.022 10.781 25.469 1.00 92.06 90 ILE A O 1
ATOM 715 N N . ALA A 1 91 ? -7.110 10.531 24.323 1.00 90.69 91 ALA A N 1
ATOM 716 C CA . ALA A 1 91 ? -7.754 10.261 23.039 1.00 90.69 91 ALA A CA 1
ATOM 717 C C . ALA A 1 91 ? -8.689 9.037 23.100 1.00 90.69 91 ALA A C 1
ATOM 719 O O . ALA A 1 91 ? -9.786 9.059 22.540 1.00 90.69 91 ALA A O 1
ATOM 720 N N . GLN A 1 92 ? -8.301 7.976 23.818 1.00 91.44 92 GLN A N 1
ATOM 721 C CA . GLN A 1 92 ? -9.168 6.815 24.048 1.00 91.44 92 GLN A CA 1
ATOM 722 C C . GLN A 1 92 ? -10.403 7.179 24.880 1.00 91.44 92 GLN A C 1
ATOM 724 O O . GLN A 1 92 ? -11.516 6.788 24.526 1.00 91.44 92 GLN A O 1
ATOM 729 N N . ARG A 1 93 ? -10.231 7.957 25.957 1.00 88.56 93 ARG A N 1
ATOM 730 C CA . ARG A 1 93 ? -11.350 8.428 26.789 1.00 88.56 93 ARG A CA 1
ATOM 731 C C . ARG A 1 93 ? -12.290 9.341 26.005 1.00 88.56 93 ARG A C 1
ATOM 733 O O . ARG A 1 93 ? -13.500 9.162 26.086 1.00 88.56 93 ARG A O 1
ATOM 740 N N . GLU A 1 94 ? -11.762 10.272 25.217 1.00 91.31 94 GLU A N 1
ATOM 741 C CA . GLU A 1 94 ? -12.549 11.167 24.361 1.00 91.31 94 GLU A CA 1
ATOM 742 C C . GLU A 1 94 ? -13.327 10.385 23.300 1.00 91.31 94 GLU A C 1
ATOM 744 O O . GLU A 1 94 ? -14.527 10.600 23.140 1.00 91.31 94 GLU A O 1
ATOM 749 N N . SER A 1 95 ? -12.690 9.410 22.644 1.00 89.00 95 SER A N 1
ATOM 750 C CA . SER A 1 95 ? -13.370 8.503 21.713 1.00 89.00 95 SER A CA 1
ATOM 751 C C . SER A 1 95 ? -14.495 7.724 22.397 1.00 89.00 95 SER A C 1
ATOM 753 O O . SER A 1 95 ? -15.563 7.534 21.811 1.00 89.00 95 SER A O 1
ATOM 755 N N . GLN A 1 96 ? -14.276 7.256 23.628 1.00 86.31 96 GLN A N 1
ATOM 756 C CA . GLN A 1 96 ? -15.294 6.533 24.382 1.00 86.31 96 GLN A CA 1
ATOM 757 C C . GLN A 1 96 ? -16.469 7.452 24.734 1.00 86.31 96 GLN A C 1
ATOM 759 O O . GLN A 1 96 ? -17.619 7.074 24.508 1.00 86.31 96 GLN A O 1
ATOM 764 N N . VAL A 1 97 ? -16.201 8.671 25.207 1.00 89.44 97 VAL A N 1
ATOM 765 C CA . VAL A 1 97 ? -17.232 9.673 25.515 1.00 89.44 97 VAL A CA 1
ATOM 766 C C . VAL A 1 97 ? -18.033 10.035 24.268 1.00 89.44 97 VAL A C 1
ATOM 768 O O . VAL A 1 97 ? -19.257 9.944 24.306 1.00 89.44 97 VAL A O 1
ATOM 771 N N . GLN A 1 98 ? -17.379 10.328 23.141 1.00 88.06 98 GLN A N 1
ATOM 772 C CA . GLN A 1 98 ? -18.065 10.621 21.877 1.00 88.06 98 GLN A CA 1
ATOM 773 C C . GLN A 1 98 ? -18.958 9.460 21.422 1.00 88.06 98 GLN A C 1
ATOM 775 O O . GLN A 1 98 ? -20.067 9.682 20.933 1.00 88.06 98 GLN A O 1
ATOM 780 N N . SER A 1 99 ? -18.518 8.211 21.613 1.00 85.12 99 SER A N 1
ATOM 781 C CA . SER A 1 99 ? -19.344 7.041 21.291 1.00 85.12 99 SER A CA 1
ATOM 782 C C . SER A 1 99 ? -20.606 6.961 22.163 1.00 85.12 99 SER A C 1
ATOM 784 O O . SER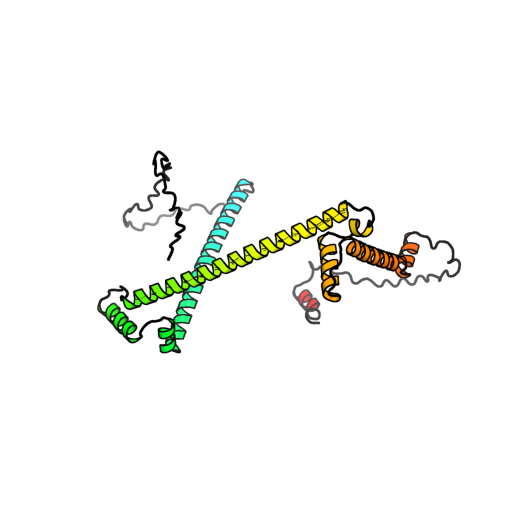 A 1 99 ? -21.693 6.674 21.656 1.00 85.12 99 SER A O 1
ATOM 786 N N . LEU A 1 100 ? -20.482 7.268 23.460 1.00 85.19 100 LEU A N 1
ATOM 787 C CA . LEU A 1 100 ? -21.586 7.253 24.420 1.00 85.19 100 LEU A CA 1
ATOM 788 C C . LEU A 1 100 ? -22.553 8.417 24.187 1.00 85.19 100 LEU A C 1
ATOM 790 O O . LEU A 1 100 ? -23.767 8.226 24.239 1.00 85.19 100 LEU A O 1
ATOM 794 N N . GLU A 1 101 ? -22.036 9.605 23.886 1.00 87.56 101 GLU A N 1
ATOM 795 C CA . GLU A 1 101 ? -22.837 10.773 23.520 1.00 87.56 101 GLU A CA 1
ATOM 796 C C . GLU A 1 101 ? -23.594 10.532 22.213 1.00 87.56 101 GLU A C 1
ATOM 798 O O . GLU A 1 101 ? -24.803 10.755 22.154 1.00 87.56 101 GLU A O 1
ATOM 803 N N . GLY A 1 102 ? -22.933 9.958 21.203 1.00 84.62 102 GLY A N 1
ATOM 804 C CA . GLY A 1 102 ? -23.578 9.557 19.956 1.00 84.62 102 GLY A CA 1
ATOM 805 C C . GLY A 1 102 ? -24.680 8.513 20.167 1.00 84.62 102 GLY A C 1
ATOM 806 O O . GLY A 1 102 ? -25.742 8.601 19.549 1.00 84.62 102 GLY A O 1
ATOM 807 N N . ALA A 1 103 ? -24.477 7.546 21.067 1.00 81.81 103 ALA A N 1
ATOM 808 C CA . ALA A 1 103 ? -25.515 6.587 21.441 1.00 81.81 103 ALA A CA 1
ATOM 809 C C . ALA A 1 103 ? -26.687 7.266 22.169 1.00 81.81 103 ALA A C 1
ATOM 811 O O . ALA A 1 103 ? -27.845 7.016 21.831 1.00 81.81 103 ALA A O 1
ATOM 812 N N . ARG A 1 104 ? -26.402 8.175 23.112 1.00 85.94 104 ARG A N 1
ATOM 813 C CA . ARG A 1 104 ? -27.418 8.961 23.827 1.00 85.94 104 ARG A CA 1
ATOM 814 C C . ARG A 1 104 ? -28.262 9.791 22.865 1.00 85.94 104 ARG A C 1
ATOM 816 O O . ARG A 1 104 ? -29.483 9.799 22.986 1.00 85.94 104 ARG A O 1
ATOM 823 N N . GLU A 1 105 ? -27.638 10.464 21.904 1.00 87.00 105 GLU A N 1
ATOM 824 C CA . GLU A 1 105 ? -28.360 11.235 20.894 1.00 87.00 105 GLU A CA 1
ATOM 825 C C . GLU A 1 105 ? -29.280 10.365 20.038 1.00 87.00 105 GLU A C 1
ATOM 827 O O . GLU A 1 105 ? -30.407 10.772 19.763 1.00 87.00 105 GLU A O 1
ATOM 832 N N . ARG A 1 106 ? -28.835 9.169 19.635 1.00 83.56 106 ARG A N 1
ATOM 833 C CA . ARG A 1 106 ? -29.661 8.236 18.851 1.00 83.56 106 ARG A CA 1
ATOM 834 C C . ARG A 1 106 ? -30.863 7.730 19.647 1.00 83.56 106 ARG A C 1
ATOM 836 O O . ARG A 1 106 ? -31.953 7.673 19.094 1.00 83.56 106 ARG A O 1
ATOM 843 N N . ILE A 1 107 ? -30.685 7.436 20.938 1.00 85.62 107 ILE A N 1
ATOM 844 C CA . ILE A 1 107 ? -31.789 7.059 21.837 1.00 85.62 107 ILE A CA 1
ATOM 845 C C . ILE A 1 107 ? -32.805 8.201 21.971 1.00 85.62 107 ILE A C 1
ATOM 847 O O . ILE A 1 107 ? -34.005 7.948 21.994 1.00 85.62 107 ILE A O 1
ATOM 851 N N . LEU A 1 108 ? -32.338 9.450 22.075 1.00 86.25 108 LEU A N 1
ATOM 852 C CA . LEU A 1 108 ? -33.211 10.618 22.238 1.00 86.25 108 LEU A CA 1
ATOM 853 C C . LEU A 1 108 ? -33.947 11.006 20.951 1.00 86.25 108 LEU A C 1
ATOM 855 O O . LEU A 1 108 ? -35.086 11.459 21.033 1.00 86.25 108 LEU A O 1
ATOM 859 N N . LYS A 1 109 ? -33.298 10.868 19.789 1.00 89.81 109 LYS A N 1
ATOM 860 C CA . LYS A 1 109 ? -33.883 11.196 18.482 1.00 89.81 109 LYS A CA 1
ATOM 861 C C . LYS A 1 109 ? -34.893 10.133 18.047 1.00 89.81 109 LYS A C 1
ATOM 863 O O . LYS A 1 109 ? -36.042 10.482 17.817 1.00 89.81 109 LYS A O 1
ATOM 868 N N . ASP A 1 110 ? -34.481 8.863 18.016 1.00 86.94 110 ASP A N 1
ATOM 869 C CA . ASP A 1 110 ? -35.301 7.745 17.535 1.00 86.94 110 ASP A CA 1
ATOM 870 C C . ASP A 1 110 ? -35.072 6.474 18.377 1.00 86.94 110 ASP A C 1
ATOM 872 O O . ASP A 1 110 ? -34.319 5.569 17.992 1.00 86.94 110 ASP A O 1
ATOM 876 N N . PRO A 1 111 ? -35.744 6.353 19.538 1.00 81.62 111 PRO A N 1
ATOM 877 C CA . PRO A 1 111 ? -35.529 5.232 20.451 1.00 81.62 111 PRO A CA 1
ATOM 878 C C . PRO A 1 111 ? -35.890 3.883 19.815 1.00 81.62 111 PRO A C 1
ATOM 880 O O . PRO A 1 111 ? -35.181 2.898 20.015 1.00 81.62 111 PRO A O 1
ATOM 883 N N . HIS A 1 112 ? -36.949 3.821 19.000 1.00 82.00 112 HIS A N 1
ATOM 884 C CA . HIS A 1 112 ? -37.370 2.577 18.349 1.00 82.00 112 HIS A CA 1
ATOM 885 C C . HIS A 1 112 ? -36.341 2.045 17.343 1.00 82.00 112 HIS A C 1
ATOM 887 O O . HIS A 1 112 ? -36.075 0.841 17.327 1.00 82.00 112 HIS A O 1
ATOM 893 N N . GLU A 1 113 ? -35.738 2.912 16.525 1.00 82.44 113 GLU A N 1
ATOM 894 C CA . GLU A 1 113 ? -34.685 2.489 15.596 1.00 82.44 113 GLU A CA 1
ATOM 895 C C . GLU A 1 113 ? -33.409 2.094 16.334 1.00 82.44 113 GLU A C 1
ATOM 897 O O . GLU A 1 113 ? -32.768 1.107 15.965 1.00 82.44 113 GLU A O 1
ATOM 902 N N . PHE A 1 114 ? -33.072 2.799 17.417 1.00 83.69 114 PHE A N 1
ATOM 903 C CA . PHE A 1 114 ? -31.938 2.444 18.260 1.00 83.69 114 PHE A CA 1
ATOM 904 C C . PHE A 1 114 ? -32.082 1.026 18.826 1.00 83.69 114 PHE A C 1
ATOM 906 O O . PHE A 1 114 ? -31.204 0.191 18.597 1.00 83.69 114 PHE A O 1
ATOM 913 N N . PHE A 1 115 ? -33.198 0.719 19.492 1.00 83.38 115 PHE A N 1
ATOM 914 C CA . PHE A 1 115 ? -33.434 -0.606 20.076 1.00 83.38 115 PHE A CA 1
ATOM 915 C C . PHE A 1 115 ? -33.462 -1.711 19.015 1.00 83.38 115 PHE A C 1
ATOM 917 O O . PHE A 1 115 ? -32.844 -2.759 19.203 1.00 83.38 115 PHE A O 1
ATOM 924 N N . LYS A 1 116 ? -34.056 -1.439 17.845 1.00 81.88 116 LYS A N 1
ATOM 925 C CA . LYS A 1 116 ? -34.033 -2.361 16.703 1.00 81.88 116 LYS A CA 1
ATOM 926 C C . LYS A 1 116 ? -32.615 -2.610 16.181 1.00 81.88 116 LYS A C 1
ATOM 928 O O . LYS A 1 116 ? -32.271 -3.752 15.899 1.00 81.88 116 LYS A O 1
ATOM 933 N N . SER A 1 117 ? -31.787 -1.570 16.080 1.00 79.25 117 SER A N 1
ATOM 934 C CA . SER A 1 117 ? -30.389 -1.692 15.636 1.00 79.25 117 SER A CA 1
ATOM 935 C C . SER A 1 117 ? -29.517 -2.482 16.612 1.00 79.25 117 SER A C 1
ATOM 937 O O . SER A 1 117 ? -28.545 -3.105 16.195 1.00 79.25 117 SER A O 1
ATOM 939 N N . GLN A 1 118 ? -29.858 -2.452 17.904 1.00 76.94 118 GLN A N 1
ATOM 940 C CA . GLN A 1 118 ? -29.159 -3.205 18.943 1.00 76.94 118 GLN A CA 1
ATOM 941 C C . GLN A 1 118 ? -29.764 -4.599 19.180 1.00 76.94 118 GLN A C 1
ATOM 943 O O . GLN A 1 118 ? -29.211 -5.357 19.969 1.00 76.94 118 GLN A O 1
ATOM 948 N N . GLY A 1 119 ? -30.884 -4.942 18.529 1.00 74.81 119 GLY A N 1
ATOM 949 C CA . GLY A 1 119 ? -31.573 -6.218 18.741 1.00 74.81 119 GLY A CA 1
ATOM 950 C C . GLY A 1 119 ? -32.155 -6.374 20.151 1.00 74.81 119 GLY A C 1
ATOM 951 O O . GLY A 1 119 ? -32.234 -7.486 20.660 1.00 74.81 119 GLY A O 1
ATOM 952 N N . ILE A 1 120 ? -32.521 -5.269 20.806 1.00 80.69 120 ILE A N 1
ATOM 953 C CA . ILE A 1 120 ? -33.049 -5.263 22.177 1.00 80.69 120 ILE A CA 1
ATOM 954 C C . ILE A 1 120 ? -34.547 -4.957 22.122 1.00 80.69 120 ILE A C 1
ATOM 956 O O . ILE A 1 120 ? -34.947 -3.987 21.479 1.00 80.69 120 ILE A O 1
ATOM 960 N N . ASP A 1 121 ? -35.374 -5.742 22.815 1.00 81.75 121 ASP A N 1
ATOM 961 C CA . ASP A 1 121 ? -36.783 -5.392 23.017 1.00 81.75 121 ASP A CA 1
ATOM 962 C C . ASP A 1 121 ? -36.881 -4.217 24.016 1.00 81.75 121 ASP A C 1
ATOM 964 O O . ASP A 1 121 ? -36.373 -4.325 25.140 1.00 81.75 121 ASP A O 1
ATOM 968 N N . PRO A 1 122 ? -37.509 -3.082 23.645 1.00 81.00 122 PRO A N 1
ATOM 969 C CA . PRO A 1 122 ? -37.697 -1.954 24.552 1.00 81.00 122 PRO A CA 1
ATOM 970 C C . PRO A 1 122 ? -38.371 -2.338 25.877 1.00 81.00 122 PRO A C 1
ATOM 972 O O . PRO A 1 122 ? -37.989 -1.821 26.926 1.00 81.00 122 PRO A O 1
ATOM 975 N N . LEU A 1 123 ? -39.358 -3.243 25.856 1.00 82.31 123 LEU A N 1
ATOM 976 C CA . LEU A 1 123 ? -40.083 -3.669 27.061 1.00 82.31 123 LEU A CA 1
ATOM 977 C C . LEU A 1 123 ? -39.173 -4.445 28.018 1.00 82.31 123 LEU A C 1
ATOM 979 O O . LEU A 1 123 ? -39.157 -4.164 29.222 1.00 82.31 123 LEU A O 1
ATOM 983 N N . ASP A 1 124 ? -38.356 -5.350 27.487 1.00 79.88 124 ASP A N 1
ATOM 984 C CA . ASP A 1 124 ? -37.382 -6.098 28.283 1.00 79.88 124 ASP A CA 1
ATOM 985 C C . ASP A 1 124 ? -36.297 -5.170 28.837 1.00 79.88 124 ASP A C 1
ATOM 987 O O . ASP A 1 124 ? -35.901 -5.292 29.994 1.00 79.88 124 ASP A O 1
ATOM 991 N N . PHE A 1 125 ? -35.868 -4.168 28.064 1.00 81.44 125 PHE A N 1
ATOM 992 C CA . PHE A 1 125 ? -34.900 -3.180 28.537 1.00 81.44 125 PHE A CA 1
ATOM 993 C C . PHE A 1 125 ? -35.420 -2.378 29.737 1.00 81.44 125 PHE A C 1
ATOM 995 O O . PHE A 1 125 ? -34.715 -2.244 30.738 1.00 81.44 125 PHE A O 1
ATOM 1002 N N . TYR A 1 126 ? -36.645 -1.848 29.667 1.00 82.75 126 TYR A N 1
ATOM 1003 C CA . 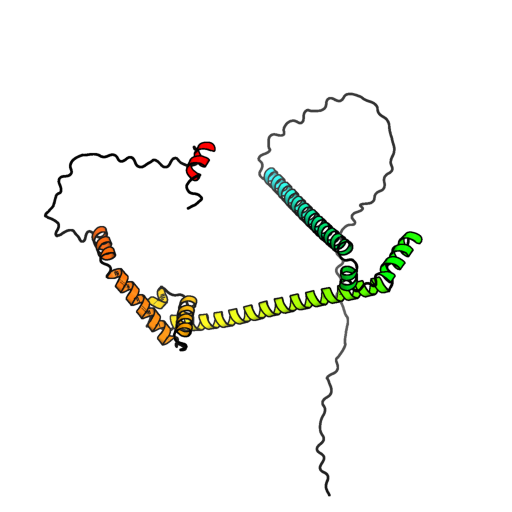TYR A 1 126 ? -37.201 -1.045 30.759 1.00 82.75 126 TYR A CA 1
ATOM 1004 C C . TYR A 1 126 ? -37.521 -1.882 31.998 1.00 82.75 126 TYR A C 1
ATOM 1006 O O . TYR A 1 126 ? -37.286 -1.425 33.119 1.00 82.75 126 TYR A O 1
ATOM 1014 N N . THR A 1 127 ? -38.025 -3.105 31.831 1.00 83.00 127 THR A N 1
ATOM 1015 C CA . THR A 1 127 ? -38.269 -4.011 32.966 1.00 83.00 127 THR A CA 1
ATOM 1016 C C . THR A 1 127 ? -36.965 -4.421 33.647 1.00 83.00 127 THR A C 1
ATOM 1018 O O . THR A 1 127 ? -36.872 -4.390 34.872 1.00 83.00 127 THR A O 1
ATOM 1021 N N . ASP A 1 128 ? -35.918 -4.716 32.880 1.00 79.56 128 ASP A N 1
ATOM 1022 C CA . ASP A 1 128 ? -34.609 -5.052 33.432 1.00 79.56 128 ASP A CA 1
ATOM 1023 C C . ASP A 1 128 ? -33.958 -3.831 34.105 1.00 79.56 128 ASP A C 1
ATOM 1025 O O . ASP A 1 128 ? -33.452 -3.919 35.221 1.00 79.56 128 ASP A O 1
ATOM 1029 N N . TRP A 1 129 ? -34.048 -2.647 33.493 1.00 81.94 129 TRP A N 1
ATOM 1030 C CA . TRP A 1 129 ? -33.522 -1.407 34.071 1.00 81.94 129 TRP A CA 1
ATOM 1031 C C . TRP A 1 129 ? -34.206 -1.032 35.392 1.00 81.94 129 TRP A C 1
ATOM 1033 O O . TRP A 1 129 ? -33.532 -0.729 36.379 1.00 81.94 129 TRP A O 1
ATOM 1043 N N . THR A 1 130 ? -35.538 -1.102 35.438 1.00 83.12 130 THR A N 1
ATOM 1044 C CA . THR A 1 130 ? -36.311 -0.840 36.662 1.00 83.12 130 THR A CA 1
ATOM 1045 C C . THR A 1 130 ? -36.005 -1.865 37.756 1.00 83.12 130 THR A C 1
ATOM 1047 O O . THR A 1 130 ? -35.802 -1.474 38.906 1.00 83.12 130 THR A O 1
ATOM 1050 N N . ASN A 1 131 ? -35.865 -3.149 37.409 1.00 81.50 131 ASN A N 1
ATOM 1051 C CA . ASN A 1 131 ? -35.465 -4.193 38.354 1.00 81.50 131 ASN A CA 1
ATOM 1052 C C . ASN A 1 131 ? -34.049 -3.980 38.907 1.00 81.50 131 ASN A C 1
ATOM 1054 O O . ASN A 1 131 ? -33.837 -4.175 40.104 1.00 81.50 131 ASN A O 1
ATOM 1058 N N . ARG A 1 132 ? -33.087 -3.531 38.092 1.00 82.62 132 ARG A N 1
ATOM 1059 C CA . ARG A 1 132 ? -31.724 -3.207 38.556 1.00 82.62 132 ARG A CA 1
ATOM 1060 C C . ARG A 1 132 ? -31.712 -2.034 39.534 1.00 82.62 132 ARG A C 1
ATOM 1062 O O . ARG A 1 132 ? -31.033 -2.104 40.555 1.00 82.62 132 ARG A O 1
ATOM 1069 N N . ILE A 1 133 ? -32.498 -0.987 39.267 1.00 83.31 133 ILE A N 1
ATOM 1070 C CA . ILE A 1 133 ? -32.647 0.156 40.184 1.00 83.31 133 ILE A CA 1
ATOM 1071 C C . ILE A 1 133 ? -33.300 -0.288 41.499 1.00 83.31 133 ILE A C 1
ATOM 1073 O O . ILE A 1 133 ? -32.861 0.122 42.570 1.00 83.31 133 ILE A O 1
ATOM 1077 N N . ALA A 1 134 ? -34.327 -1.137 41.426 1.00 83.56 134 ALA A N 1
ATOM 1078 C CA . ALA A 1 134 ? -35.077 -1.581 42.598 1.00 83.56 134 ALA A CA 1
ATOM 1079 C C . ALA A 1 134 ? -34.305 -2.576 43.480 1.00 83.56 134 ALA A C 1
ATOM 1081 O O . ALA A 1 134 ? -34.421 -2.534 44.702 1.00 83.56 134 ALA A O 1
ATOM 1082 N N . THR A 1 135 ? -33.527 -3.479 42.879 1.00 81.31 135 THR A N 1
ATOM 1083 C CA . THR A 1 135 ? -32.811 -4.549 43.599 1.00 81.31 135 THR A CA 1
ATOM 1084 C C . THR A 1 135 ? -31.353 -4.211 43.906 1.00 81.31 135 THR A C 1
ATOM 1086 O O . THR A 1 135 ? -30.706 -4.941 44.654 1.00 81.31 135 THR A O 1
ATOM 1089 N N . GLY A 1 136 ? -30.810 -3.142 43.312 1.00 77.00 136 GLY A N 1
ATOM 1090 C CA . GLY A 1 136 ? -29.387 -2.797 43.383 1.00 77.00 136 GLY A CA 1
ATOM 1091 C C . GLY A 1 136 ? -28.468 -3.807 42.686 1.00 77.00 136 GLY A C 1
ATOM 1092 O O . GLY A 1 136 ? -27.247 -3.663 42.725 1.00 77.00 136 GLY A O 1
ATOM 1093 N N . ASN A 1 137 ? -29.030 -4.838 42.052 1.00 77.38 137 ASN A N 1
ATOM 1094 C CA . ASN A 1 137 ? -28.271 -5.904 41.428 1.00 77.38 137 ASN A CA 1
ATOM 1095 C C . ASN A 1 137 ? -28.051 -5.565 39.951 1.00 77.38 137 ASN A C 1
ATOM 1097 O O . ASN A 1 137 ? -28.982 -5.600 39.155 1.00 77.38 137 ASN A O 1
ATOM 1101 N N . ASN A 1 138 ? -26.814 -5.238 39.578 1.00 73.19 138 ASN A N 1
ATOM 1102 C CA . ASN A 1 138 ? -26.452 -4.788 38.226 1.00 73.19 138 ASN A CA 1
ATOM 1103 C C . ASN A 1 138 ? -26.201 -5.933 37.231 1.00 73.19 138 ASN A C 1
ATOM 1105 O O . ASN A 1 138 ? -25.578 -5.735 36.185 1.00 73.19 138 ASN A O 1
ATOM 1109 N N . THR A 1 139 ? -26.655 -7.146 37.540 1.00 75.00 139 THR A N 1
ATOM 1110 C CA . THR A 1 139 ? -26.443 -8.285 36.649 1.00 75.00 139 THR A CA 1
ATOM 1111 C C . THR A 1 139 ? -27.331 -8.164 35.405 1.00 75.00 139 THR A C 1
ATOM 1113 O O . THR A 1 139 ? -28.525 -7.898 35.522 1.00 75.00 139 THR A O 1
ATOM 1116 N N . PRO A 1 140 ? -26.774 -8.339 34.192 1.00 67.69 140 PRO A N 1
ATOM 1117 C CA . PRO A 1 140 ? -27.562 -8.219 32.975 1.00 67.69 140 PRO A CA 1
ATOM 1118 C C . PRO A 1 140 ? -28.531 -9.390 32.815 1.00 67.69 140 PRO A C 1
ATOM 1120 O O . PRO A 1 140 ? -28.140 -10.534 33.091 1.00 67.69 140 PRO A O 1
ATOM 1123 N N . SER A 1 141 ? -29.757 -9.117 32.347 1.00 72.75 141 SER A N 1
ATOM 1124 C CA . SER A 1 141 ? -30.745 -10.152 32.024 1.00 72.75 141 SER A CA 1
ATOM 1125 C C . SER A 1 141 ? -30.242 -11.122 30.950 1.00 72.75 141 SER A C 1
ATOM 1127 O O . SER A 1 141 ? -29.383 -10.768 30.136 1.00 72.75 141 SER A O 1
ATOM 1129 N N . PRO A 1 142 ? -30.792 -12.349 30.898 1.00 74.62 142 PRO A N 1
ATOM 1130 C CA . PRO A 1 142 ? -30.449 -13.327 29.868 1.00 74.62 142 PRO A CA 1
ATOM 1131 C C . PRO A 1 142 ? -30.616 -12.798 28.434 1.00 74.62 142 PRO A C 1
ATOM 1133 O O . PRO A 1 142 ? -29.758 -13.063 27.596 1.00 74.62 142 PRO A O 1
ATOM 1136 N N . GLY A 1 143 ? -31.660 -12.004 28.164 1.00 73.50 143 GLY A N 1
ATOM 1137 C CA . GLY A 1 143 ? -31.893 -11.391 26.849 1.00 73.50 143 GLY A CA 1
ATOM 1138 C C . GLY A 1 143 ? -30.827 -10.358 26.474 1.00 73.50 143 GLY A C 1
ATOM 1139 O O . GLY A 1 143 ? -30.301 -10.392 25.366 1.00 73.50 143 GLY A O 1
ATOM 1140 N N . ALA A 1 144 ? -30.424 -9.505 27.423 1.00 72.38 144 ALA A N 1
ATOM 1141 C CA . ALA A 1 144 ? -29.339 -8.544 27.213 1.00 72.38 144 ALA A CA 1
ATOM 1142 C C . ALA A 1 144 ? -27.968 -9.221 27.037 1.00 72.38 144 ALA A C 1
ATOM 1144 O O . ALA A 1 144 ? -27.112 -8.712 26.318 1.00 72.38 144 ALA A O 1
ATOM 1145 N N . ARG A 1 145 ? -27.744 -10.376 27.681 1.00 78.69 145 ARG A N 1
ATOM 1146 C CA . ARG A 1 145 ? -26.534 -11.184 27.462 1.00 78.69 145 ARG A CA 1
ATOM 1147 C C . ARG A 1 145 ? -26.525 -11.797 26.066 1.00 78.69 145 ARG A C 1
ATOM 1149 O O . ARG A 1 145 ? -25.497 -11.738 25.406 1.00 78.69 145 ARG A O 1
ATOM 1156 N N . LEU A 1 146 ? -27.655 -12.344 25.614 1.00 82.31 146 LEU A N 1
ATOM 1157 C CA . LEU A 1 146 ? -27.774 -12.916 24.272 1.00 82.31 146 LEU A CA 1
ATOM 1158 C C . LEU A 1 146 ? -27.501 -11.867 23.190 1.00 82.31 146 LEU A C 1
ATOM 1160 O O . LEU A 1 146 ? -26.632 -12.092 22.351 1.00 82.31 146 LEU A O 1
ATOM 1164 N N . SER A 1 147 ? -28.136 -10.694 23.256 1.00 79.88 147 SER A N 1
ATOM 1165 C CA . SER A 1 147 ? -27.899 -9.631 22.269 1.00 79.88 147 SER A CA 1
ATOM 1166 C C . SER A 1 147 ? -26.456 -9.112 22.290 1.00 79.88 147 SER A C 1
ATOM 1168 O O . SER A 1 147 ? -25.871 -8.883 21.230 1.00 79.88 147 SER A O 1
ATOM 1170 N N . ALA A 1 148 ? -25.837 -8.997 23.472 1.00 81.19 148 ALA A N 1
ATOM 1171 C CA . ALA A 1 148 ? -24.419 -8.658 23.590 1.00 81.19 148 ALA A CA 1
ATOM 1172 C C . ALA A 1 148 ? -23.526 -9.708 22.909 1.00 81.19 148 ALA A C 1
ATOM 1174 O O . ALA A 1 148 ? -22.667 -9.348 22.108 1.00 81.19 148 ALA A O 1
ATOM 1175 N N . THR A 1 149 ? -23.776 -11.001 23.144 1.00 86.19 149 THR A N 1
ATOM 1176 C CA . THR A 1 149 ? -23.007 -12.079 22.500 1.00 86.19 149 THR A CA 1
ATOM 1177 C C . THR A 1 149 ? -23.231 -12.157 20.989 1.00 86.19 149 THR A C 1
ATOM 1179 O O . THR A 1 149 ? -22.289 -12.411 20.242 1.00 86.19 149 THR A O 1
ATOM 1182 N N . GLU A 1 150 ? -24.448 -11.903 20.498 1.00 86.56 150 GLU A N 1
ATOM 1183 C CA . GLU A 1 150 ? -24.735 -11.853 19.059 1.00 86.56 150 GLU A CA 1
ATOM 1184 C C . GLU A 1 150 ? -24.003 -10.692 18.385 1.00 86.56 150 GLU A C 1
ATOM 1186 O O . GLU A 1 150 ? -23.458 -10.849 17.287 1.00 86.56 150 GLU A O 1
ATOM 1191 N N . LYS A 1 151 ? -23.932 -9.543 19.064 1.00 85.06 151 LYS A N 1
ATOM 1192 C CA . LYS A 1 151 ? -23.175 -8.385 18.602 1.00 85.06 151 LYS A CA 1
ATOM 1193 C C . LYS A 1 151 ? -21.678 -8.669 18.581 1.00 85.06 151 LYS A C 1
ATOM 1195 O O . LYS A 1 151 ? -21.067 -8.464 17.535 1.00 85.06 151 LYS A O 1
ATOM 1200 N N . GLU A 1 152 ? -21.115 -9.216 19.655 1.00 87.75 152 GLU A N 1
ATOM 1201 C CA . GLU A 1 152 ? -19.707 -9.630 19.704 1.00 87.75 152 GLU A CA 1
ATOM 1202 C C . GLU A 1 152 ? -19.380 -10.627 18.586 1.00 87.75 152 GLU A C 1
ATOM 1204 O O . GLU A 1 152 ? -18.391 -10.457 17.879 1.00 87.75 152 GLU A O 1
ATOM 1209 N N . LEU A 1 153 ? -20.243 -11.620 18.340 1.00 92.56 153 LEU A N 1
ATOM 1210 C CA . LEU A 1 153 ? -20.077 -12.552 17.221 1.00 92.56 153 LEU A CA 1
ATOM 1211 C C . LEU A 1 153 ? -20.151 -11.854 15.861 1.00 92.56 153 LEU A C 1
ATOM 1213 O O . LEU A 1 153 ? -19.424 -12.231 14.939 1.00 92.56 153 LEU A O 1
ATOM 1217 N N . SER A 1 154 ? -21.029 -10.863 15.704 1.00 89.75 154 SER A N 1
ATOM 1218 C CA . SER A 1 154 ? -21.128 -10.082 14.469 1.00 89.75 154 SER A CA 1
ATOM 1219 C C . SER A 1 154 ? -19.876 -9.230 14.233 1.00 89.75 154 SER A C 1
ATOM 1221 O O . SER A 1 154 ? -19.366 -9.198 13.112 1.00 89.75 154 SER A O 1
ATOM 1223 N N . GLU A 1 155 ? -19.335 -8.619 15.288 1.00 90.06 155 GLU A N 1
ATOM 1224 C CA . GLU A 1 155 ? -18.109 -7.824 15.260 1.00 90.06 155 GLU A CA 1
ATOM 1225 C C . GLU A 1 155 ? -16.902 -8.716 14.954 1.00 90.06 155 GLU A C 1
ATOM 1227 O O . GLU A 1 155 ? -16.128 -8.406 14.049 1.00 90.06 155 GLU A O 1
ATOM 1232 N N . LEU A 1 156 ? -16.800 -9.888 15.593 1.00 93.31 156 LEU A N 1
ATOM 1233 C CA . LEU A 1 156 ? -15.748 -10.869 15.319 1.00 93.31 156 LEU A CA 1
ATOM 1234 C C . LEU A 1 156 ? -15.794 -11.367 13.871 1.00 93.31 156 LEU A C 1
ATOM 1236 O O . LEU A 1 156 ? -14.757 -11.494 13.222 1.00 93.31 156 LEU A O 1
ATOM 1240 N N . LYS A 1 157 ? -16.995 -11.635 13.340 1.00 94.56 157 LYS A N 1
ATOM 1241 C CA . LYS A 1 157 ? -17.174 -12.026 11.935 1.00 94.56 157 LYS A CA 1
ATOM 1242 C C . LYS A 1 157 ? -16.733 -10.916 10.987 1.00 94.56 157 LYS A C 1
ATOM 1244 O O . LYS A 1 157 ? -16.049 -11.202 10.008 1.00 94.56 157 LYS A O 1
ATOM 1249 N N . GLN A 1 158 ? -17.102 -9.665 11.261 1.00 93.31 158 GLN A N 1
ATOM 1250 C CA . GLN A 1 158 ? -16.669 -8.528 10.446 1.00 93.31 158 GLN A CA 1
ATOM 1251 C C . GLN A 1 158 ? -15.152 -8.341 10.497 1.00 93.31 158 GLN A C 1
ATOM 1253 O O . GLN A 1 158 ? -14.538 -8.112 9.456 1.00 93.31 158 GLN A O 1
ATOM 1258 N N . GLU A 1 159 ? -14.544 -8.488 11.672 1.00 93.69 159 GLU A N 1
ATOM 1259 C CA . GLU A 1 159 ? -13.097 -8.381 11.834 1.00 93.69 159 GLU A CA 1
ATOM 1260 C C . GLU A 1 159 ? -12.364 -9.507 11.099 1.00 93.69 159 GLU A C 1
ATOM 1262 O O . GLU A 1 159 ? -11.384 -9.260 10.400 1.00 93.69 159 GLU A O 1
ATOM 1267 N N . LEU A 1 160 ? -12.885 -10.735 11.154 1.00 94.38 160 LEU A N 1
ATOM 1268 C CA . LEU A 1 160 ? -12.327 -11.868 10.421 1.00 94.38 160 LEU A CA 1
ATOM 1269 C C . LEU A 1 160 ? -12.424 -11.660 8.903 1.00 94.38 160 LEU A C 1
ATOM 1271 O O . LEU A 1 160 ? -11.438 -11.857 8.197 1.00 94.38 160 LEU A O 1
ATOM 1275 N N . ILE A 1 161 ? -13.557 -11.157 8.400 1.00 94.25 161 ILE A N 1
ATOM 1276 C CA . ILE A 1 161 ? -13.715 -10.797 6.981 1.00 94.25 161 ILE A CA 1
ATOM 1277 C C . ILE A 1 161 ? -12.727 -9.691 6.583 1.00 94.25 161 ILE A C 1
ATOM 1279 O O . ILE A 1 161 ? -12.094 -9.774 5.528 1.00 94.25 161 ILE A O 1
ATOM 1283 N N . ARG A 1 162 ? -12.555 -8.654 7.411 1.00 94.19 162 ARG A N 1
ATOM 1284 C CA . ARG A 1 162 ? -11.575 -7.583 7.161 1.00 94.19 162 ARG A CA 1
ATOM 1285 C C . ARG A 1 162 ? -10.148 -8.117 7.140 1.00 94.19 162 ARG A C 1
ATOM 1287 O O . ARG A 1 162 ? -9.375 -7.767 6.252 1.00 94.19 162 ARG A O 1
ATOM 1294 N N . ARG A 1 163 ? -9.805 -9.001 8.073 1.00 93.56 163 ARG A N 1
ATOM 1295 C CA . ARG A 1 163 ? -8.486 -9.631 8.129 1.00 93.56 163 ARG A CA 1
ATOM 1296 C C . ARG A 1 163 ? -8.227 -10.489 6.897 1.00 93.56 163 ARG A C 1
ATOM 1298 O O . ARG A 1 163 ? -7.161 -10.377 6.297 1.00 93.56 163 ARG A O 1
ATOM 1305 N N . ASP A 1 164 ? -9.199 -11.301 6.500 1.00 93.38 164 ASP A N 1
ATOM 1306 C CA . ASP A 1 164 ? -9.075 -12.197 5.352 1.00 93.38 164 ASP A CA 1
ATOM 1307 C C . ASP A 1 164 ? -9.008 -11.424 4.034 1.00 93.38 164 ASP A C 1
ATOM 1309 O O . ASP A 1 164 ? -8.198 -11.753 3.170 1.00 93.38 164 ASP A O 1
ATOM 1313 N N . THR A 1 165 ? -9.799 -10.361 3.878 1.00 94.75 165 THR A N 1
ATOM 1314 C CA . THR A 1 165 ? -9.721 -9.482 2.699 1.00 94.75 165 THR A CA 1
ATOM 1315 C C . THR A 1 165 ? -8.382 -8.753 2.629 1.00 94.75 165 THR A C 1
ATOM 1317 O O . THR A 1 165 ? -7.755 -8.749 1.571 1.00 94.75 165 THR A O 1
ATOM 1320 N N . ALA A 1 166 ? -7.880 -8.225 3.748 1.00 93.12 166 ALA A N 1
ATOM 1321 C CA . ALA A 1 166 ? -6.557 -7.607 3.805 1.00 93.12 166 ALA A CA 1
ATOM 1322 C C . ALA A 1 166 ? -5.431 -8.615 3.512 1.00 93.12 166 ALA A C 1
ATOM 1324 O O . ALA A 1 166 ? -4.477 -8.292 2.803 1.00 93.12 166 ALA A O 1
ATOM 1325 N N . ALA A 1 167 ? -5.533 -9.844 4.025 1.00 92.81 167 ALA A N 1
ATOM 1326 C CA . ALA A 1 167 ? -4.571 -10.908 3.751 1.00 92.81 167 ALA A CA 1
ATOM 1327 C C . ALA A 1 167 ? -4.586 -11.321 2.271 1.00 92.81 167 ALA A C 1
ATOM 1329 O O . ALA A 1 167 ? -3.524 -11.441 1.663 1.00 92.81 167 ALA A O 1
ATOM 1330 N N . ARG A 1 168 ? -5.773 -11.468 1.668 1.00 93.44 168 ARG A N 1
ATOM 1331 C CA . ARG A 1 168 ? -5.924 -11.753 0.232 1.00 93.44 168 ARG A CA 1
ATOM 1332 C C . ARG A 1 168 ? -5.321 -10.649 -0.627 1.00 93.44 168 ARG A C 1
ATOM 1334 O O . ARG A 1 168 ? -4.487 -10.955 -1.466 1.00 93.44 168 ARG A O 1
ATOM 1341 N N . GLN A 1 169 ? -5.633 -9.384 -0.350 1.00 93.38 169 GLN A N 1
ATOM 1342 C CA . GLN A 1 169 ? -5.056 -8.249 -1.081 1.00 93.38 169 GLN A CA 1
ATOM 1343 C C . GLN A 1 169 ? -3.528 -8.203 -0.979 1.00 93.38 169 GLN A C 1
ATOM 1345 O O . GLN A 1 169 ? -2.848 -7.921 -1.962 1.00 93.38 169 GLN A O 1
ATOM 1350 N N . ARG A 1 170 ? -2.961 -8.505 0.198 1.00 93.06 170 ARG A N 1
ATOM 1351 C CA . ARG A 1 170 ? -1.501 -8.584 0.368 1.00 93.06 170 ARG A CA 1
ATOM 1352 C C . ARG A 1 170 ? -0.889 -9.719 -0.448 1.00 93.06 170 ARG A C 1
ATOM 1354 O O . ARG A 1 170 ? 0.152 -9.500 -1.061 1.00 93.06 170 ARG A O 1
ATOM 1361 N N . ASN A 1 171 ? -1.531 -10.885 -0.472 1.00 92.56 171 ASN A N 1
ATOM 1362 C CA . ASN A 1 171 ? -1.072 -12.036 -1.248 1.00 92.56 171 ASN A CA 1
ATOM 1363 C C . ASN A 1 171 ? -1.200 -11.798 -2.760 1.00 92.56 171 ASN A C 1
ATOM 1365 O O . ASN A 1 171 ? -0.299 -12.141 -3.515 1.00 92.56 171 ASN A O 1
ATOM 1369 N N . GLU A 1 172 ? -2.284 -11.174 -3.216 1.00 93.12 172 GLU A N 1
ATOM 1370 C CA . GLU A 1 172 ? -2.455 -10.786 -4.620 1.00 93.12 172 GLU A CA 1
ATOM 1371 C C . GLU A 1 172 ? -1.397 -9.754 -5.030 1.00 93.12 172 GLU A C 1
ATOM 1373 O O . GLU A 1 172 ? -0.739 -9.910 -6.057 1.00 93.12 172 GLU A O 1
ATOM 1378 N N . ALA A 1 173 ? -1.156 -8.741 -4.193 1.00 92.38 173 ALA A N 1
ATOM 1379 C CA . ALA A 1 173 ? -0.130 -7.736 -4.449 1.00 92.38 173 ALA A CA 1
ATOM 1380 C C . ALA A 1 173 ? 1.290 -8.326 -4.446 1.00 92.38 173 ALA A C 1
ATOM 1382 O O . ALA A 1 173 ? 2.136 -7.885 -5.227 1.00 92.38 173 ALA A O 1
ATOM 1383 N N . SER A 1 174 ? 1.586 -9.309 -3.587 1.00 93.44 174 SER A N 1
ATOM 1384 C CA . SER A 1 174 ? 2.893 -9.975 -3.590 1.00 93.44 174 SER A CA 1
ATOM 1385 C C . SER A 1 174 ? 3.078 -10.846 -4.830 1.00 93.44 174 SER A C 1
ATOM 1387 O O . SER A 1 174 ? 4.129 -10.757 -5.461 1.00 93.44 174 SER A O 1
ATOM 1389 N N . GLN A 1 175 ? 2.054 -11.603 -5.234 1.00 94.06 175 GLN A N 1
ATOM 1390 C CA . GLN A 1 175 ? 2.079 -12.399 -6.464 1.00 94.06 175 GLN A CA 1
ATOM 1391 C C . GLN A 1 175 ? 2.264 -11.518 -7.705 1.00 94.06 175 GLN A C 1
ATOM 1393 O O . GLN A 1 175 ? 3.105 -11.811 -8.550 1.00 94.06 175 GLN A O 1
ATOM 1398 N N . GLN A 1 176 ? 1.546 -10.394 -7.796 1.00 91.62 176 GLN A N 1
ATOM 1399 C CA . GLN A 1 176 ? 1.714 -9.438 -8.895 1.00 91.62 176 GLN A CA 1
ATOM 1400 C C . GLN A 1 176 ? 3.138 -8.877 -8.955 1.00 91.62 176 GLN A C 1
ATOM 1402 O O . GLN A 1 176 ? 3.736 -8.818 -10.029 1.00 91.62 176 GLN A O 1
ATOM 1407 N N . LYS A 1 177 ? 3.709 -8.501 -7.804 1.00 92.62 177 LYS A N 1
ATOM 1408 C CA . LYS A 1 177 ? 5.097 -8.026 -7.731 1.00 92.62 177 LYS A CA 1
ATOM 1409 C C . LYS A 1 177 ? 6.094 -9.096 -8.156 1.00 92.62 177 LYS A C 1
ATOM 1411 O O . LYS A 1 177 ? 7.060 -8.776 -8.837 1.00 92.62 177 LYS A O 1
ATOM 1416 N N . GLU A 1 178 ? 5.874 -10.348 -7.773 1.00 94.12 178 GLU A N 1
ATOM 1417 C CA . GLU A 1 178 ? 6.745 -11.452 -8.167 1.00 94.12 178 GLU A CA 1
ATOM 1418 C C . GLU A 1 178 ? 6.722 -11.672 -9.684 1.00 94.12 178 GLU A C 1
ATOM 1420 O O . GLU A 1 178 ? 7.782 -11.749 -10.304 1.00 94.12 178 GLU A O 1
ATOM 1425 N N . VAL A 1 179 ? 5.536 -11.672 -10.299 1.00 93.75 179 VAL A N 1
ATOM 1426 C CA . VAL A 1 179 ? 5.386 -11.785 -11.759 1.00 93.75 179 VAL A CA 1
ATOM 1427 C C . VAL A 1 179 ? 6.056 -10.613 -12.481 1.00 93.75 179 VAL A C 1
ATOM 1429 O O . VAL A 1 179 ? 6.786 -10.830 -13.449 1.00 93.75 179 VAL A O 1
ATOM 1432 N N . LEU A 1 180 ? 5.875 -9.380 -11.994 1.00 92.81 180 LEU A N 1
ATOM 1433 C CA . LEU A 1 180 ? 6.545 -8.199 -12.550 1.00 92.81 180 LEU A CA 1
ATOM 1434 C C . LEU A 1 180 ? 8.068 -8.298 -12.426 1.00 92.81 180 LEU A C 1
ATOM 1436 O O . LEU A 1 180 ? 8.779 -8.048 -13.394 1.00 92.81 180 LEU A O 1
ATOM 1440 N N . ASN A 1 181 ? 8.581 -8.733 -11.275 1.00 93.69 181 ASN A N 1
ATOM 1441 C CA . ASN A 1 181 ? 10.017 -8.917 -11.074 1.00 93.69 181 ASN A CA 1
ATOM 1442 C C . ASN A 1 181 ? 10.591 -10.002 -11.994 1.00 93.69 181 ASN A C 1
ATOM 1444 O O . ASN A 1 181 ? 11.675 -9.823 -12.546 1.00 93.69 181 ASN A O 1
ATOM 1448 N N . GLN A 1 182 ? 9.866 -11.104 -12.207 1.00 94.38 182 GLN A N 1
ATOM 1449 C CA . GLN A 1 182 ? 10.255 -12.126 -13.182 1.00 94.38 182 GLN A CA 1
ATOM 1450 C C . GLN A 1 182 ? 10.264 -11.564 -14.609 1.00 94.38 182 GLN A C 1
ATOM 1452 O O . GLN A 1 182 ? 11.165 -11.874 -15.387 1.00 94.38 182 GLN A O 1
ATOM 1457 N N . TYR A 1 183 ? 9.288 -10.723 -14.958 1.00 93.12 183 TYR A N 1
ATOM 1458 C CA . TYR A 1 183 ? 9.231 -10.062 -16.259 1.00 93.12 183 TYR A CA 1
ATOM 1459 C C . TYR A 1 183 ? 10.402 -9.090 -16.464 1.00 93.12 183 TYR A C 1
ATOM 1461 O O . TYR A 1 183 ? 11.109 -9.192 -17.466 1.00 93.12 183 TYR A O 1
ATOM 1469 N N . TYR A 1 184 ? 10.700 -8.235 -15.482 1.00 94.50 184 TYR A N 1
ATOM 1470 C CA . TYR A 1 184 ? 11.879 -7.363 -15.509 1.00 94.50 184 TYR A CA 1
ATOM 1471 C C . TYR A 1 184 ? 13.185 -8.158 -15.558 1.00 94.50 184 TYR A C 1
ATOM 1473 O O . TYR A 1 184 ? 14.114 -7.768 -16.261 1.00 94.50 184 TYR A O 1
ATOM 1481 N N . GLY A 1 185 ? 13.251 -9.307 -14.880 1.00 93.88 185 GLY A N 1
ATOM 1482 C CA . GLY A 1 185 ? 14.379 -10.231 -14.971 1.00 93.88 185 GLY A CA 1
ATOM 1483 C C . GLY A 1 185 ? 14.609 -10.749 -16.394 1.00 93.88 185 GLY A C 1
ATOM 1484 O O . GLY A 1 185 ? 15.752 -10.810 -16.840 1.00 93.88 185 GLY A O 1
ATOM 1485 N N . LYS A 1 186 ? 13.539 -11.057 -17.141 1.00 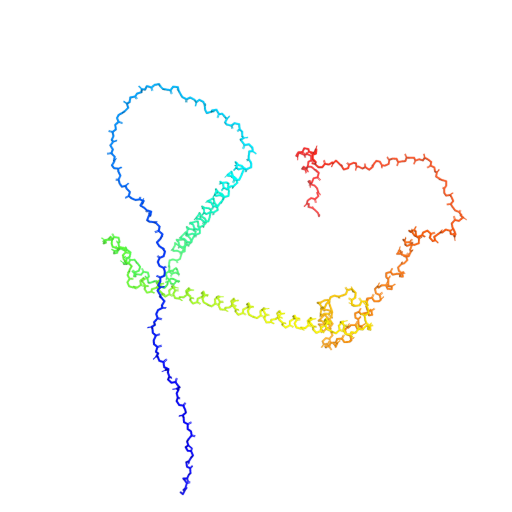93.00 186 LYS A N 1
ATOM 1486 C CA . LYS A 1 186 ? 13.636 -11.459 -18.557 1.00 93.00 186 LYS A CA 1
ATOM 1487 C C . LYS A 1 186 ? 14.136 -10.320 -19.445 1.00 93.00 186 LYS A C 1
ATOM 1489 O O . LYS A 1 186 ? 14.970 -10.564 -20.312 1.00 93.00 186 LYS A O 1
ATOM 1494 N N . ILE A 1 187 ? 13.661 -9.096 -19.212 1.00 92.81 187 ILE A N 1
ATOM 1495 C CA . ILE A 1 187 ? 14.100 -7.904 -19.953 1.00 92.81 187 ILE A CA 1
ATOM 1496 C C . ILE A 1 187 ? 15.580 -7.619 -19.687 1.00 92.81 187 ILE A C 1
ATOM 1498 O O . ILE A 1 187 ? 16.342 -7.468 -20.637 1.00 92.81 187 ILE A O 1
ATOM 1502 N N . ASN A 1 188 ? 16.002 -7.617 -18.419 1.00 92.50 188 ASN A N 1
ATOM 1503 C CA . ASN A 1 188 ? 17.410 -7.444 -18.052 1.00 92.50 188 ASN A CA 1
ATOM 1504 C C . ASN A 1 188 ? 18.285 -8.544 -18.661 1.00 92.50 188 ASN A C 1
ATOM 1506 O O . ASN A 1 188 ? 19.311 -8.245 -19.260 1.00 92.50 188 ASN A O 1
ATOM 1510 N N . GLY A 1 189 ? 17.849 -9.806 -18.594 1.00 91.25 189 GLY A N 1
ATOM 1511 C CA . GLY A 1 189 ? 18.569 -10.910 -19.228 1.00 91.25 189 GLY A CA 1
ATOM 1512 C C . GLY A 1 189 ? 18.739 -10.716 -20.738 1.00 91.25 189 GLY A C 1
ATOM 1513 O O . GLY A 1 189 ? 19.815 -10.973 -21.274 1.00 91.25 189 GLY A O 1
ATOM 1514 N N . PHE A 1 190 ? 17.710 -10.209 -21.423 1.00 91.12 190 PHE A N 1
ATOM 1515 C CA . PHE A 1 190 ? 17.794 -9.892 -22.849 1.00 91.12 190 PHE A CA 1
ATOM 1516 C C . PHE A 1 190 ? 18.753 -8.722 -23.129 1.00 91.12 190 PHE A C 1
ATOM 1518 O O . PHE A 1 190 ? 19.603 -8.833 -24.016 1.00 91.12 190 PHE A O 1
ATOM 1525 N N . MET A 1 191 ? 18.665 -7.652 -22.334 1.00 88.94 191 MET A N 1
ATOM 1526 C CA . MET A 1 191 ? 19.519 -6.459 -22.410 1.00 88.94 191 MET A CA 1
ATOM 1527 C C . MET A 1 191 ? 21.003 -6.773 -22.172 1.00 88.94 191 MET A C 1
ATOM 1529 O O . MET A 1 191 ? 21.875 -6.220 -22.841 1.00 88.94 191 MET A O 1
ATOM 1533 N N . ASP A 1 192 ? 21.305 -7.689 -21.254 1.00 87.81 192 ASP A N 1
ATOM 1534 C CA . ASP A 1 192 ? 22.678 -8.115 -20.983 1.00 87.81 192 ASP A CA 1
ATOM 1535 C C . ASP A 1 192 ? 23.222 -9.051 -22.065 1.00 87.81 192 ASP A C 1
ATOM 1537 O O . ASP A 1 192 ? 24.414 -9.010 -22.366 1.00 87.81 192 ASP A O 1
ATOM 1541 N N . SER A 1 193 ? 22.356 -9.867 -22.674 1.00 87.38 193 SER A N 1
ATOM 1542 C CA . SER A 1 193 ? 22.747 -10.846 -23.697 1.00 87.38 193 SER A CA 1
ATOM 1543 C C . SER A 1 193 ? 23.021 -10.255 -25.084 1.00 87.38 193 SER A C 1
ATOM 1545 O O . SER A 1 193 ? 23.664 -10.912 -25.902 1.00 87.38 193 SER A O 1
ATOM 1547 N N . THR A 1 194 ? 22.535 -9.041 -25.361 1.00 83.19 194 THR A N 1
ATOM 1548 C CA . THR A 1 194 ? 22.537 -8.460 -26.709 1.00 83.19 194 THR A CA 1
ATOM 1549 C C . THR A 1 194 ? 23.337 -7.158 -26.737 1.00 83.19 194 THR A C 1
ATOM 1551 O O . THR A 1 194 ? 23.040 -6.227 -25.997 1.00 83.19 194 THR A O 1
ATOM 1554 N N . GLU A 1 195 ? 24.330 -7.061 -27.625 1.00 86.12 195 GLU A N 1
ATOM 1555 C CA . GLU A 1 195 ? 25.108 -5.825 -27.849 1.00 86.12 195 GLU A CA 1
ATOM 1556 C C . GLU A 1 195 ? 24.508 -4.921 -28.946 1.00 86.12 195 GLU A C 1
ATOM 1558 O O . GLU A 1 195 ? 24.994 -3.819 -29.182 1.00 86.12 195 GLU A O 1
ATOM 1563 N N . GLU A 1 196 ? 23.441 -5.365 -29.621 1.00 85.88 196 GLU A N 1
ATOM 1564 C CA . GLU A 1 196 ? 22.817 -4.667 -30.761 1.00 85.88 196 GLU A CA 1
ATOM 1565 C C . GLU A 1 196 ? 22.153 -3.321 -30.390 1.00 85.88 196 GLU A C 1
ATOM 1567 O O . GLU A 1 196 ? 21.952 -2.491 -31.277 1.00 85.88 196 GLU A O 1
ATOM 1572 N N . TYR A 1 197 ? 21.826 -3.090 -29.110 1.00 87.25 197 TYR A N 1
ATOM 1573 C CA . TYR A 1 197 ? 21.040 -1.935 -28.635 1.00 87.25 197 TYR A CA 1
ATOM 1574 C C . TYR A 1 197 ? 21.769 -1.151 -27.523 1.00 87.25 197 TYR A C 1
ATOM 1576 O O . TYR A 1 197 ? 21.401 -1.248 -26.346 1.00 87.25 197 TYR A O 1
ATOM 1584 N N . PRO A 1 198 ? 22.844 -0.413 -27.857 1.00 87.06 198 PRO A N 1
ATOM 1585 C CA . PRO A 1 198 ? 23.679 0.260 -26.866 1.00 87.06 198 PRO A CA 1
ATOM 1586 C C . PRO A 1 198 ? 22.975 1.430 -26.164 1.00 87.06 198 PRO A C 1
ATOM 1588 O O . PRO A 1 198 ? 23.122 1.563 -24.950 1.00 87.06 198 PRO A O 1
ATOM 1591 N N . LEU A 1 199 ? 22.183 2.247 -26.873 1.00 86.25 199 LEU A N 1
ATOM 1592 C CA . LEU A 1 199 ? 21.543 3.426 -26.266 1.00 86.25 199 LEU A CA 1
ATOM 1593 C C . LEU A 1 199 ? 20.503 3.006 -25.227 1.00 86.25 199 LEU A C 1
ATOM 1595 O O . LEU A 1 199 ? 20.451 3.554 -24.127 1.00 86.25 199 LEU A O 1
ATOM 1599 N N . THR A 1 200 ? 19.719 1.980 -25.552 1.00 87.62 200 THR A N 1
ATOM 1600 C CA . THR A 1 200 ? 18.710 1.423 -24.649 1.00 87.62 200 THR A CA 1
ATOM 1601 C C . THR A 1 200 ? 19.356 0.838 -23.392 1.00 87.62 200 THR A C 1
ATOM 1603 O O . THR A 1 200 ? 18.837 1.026 -22.297 1.00 87.62 200 THR A O 1
ATOM 1606 N N . LYS A 1 201 ? 20.517 0.182 -23.519 1.00 88.44 201 LYS A N 1
ATOM 1607 C CA . LYS A 1 201 ? 21.257 -0.384 -22.380 1.00 88.44 201 LYS A CA 1
ATOM 1608 C C . LYS A 1 201 ? 21.842 0.681 -21.449 1.00 88.44 201 LYS A C 1
ATOM 1610 O O . LYS A 1 201 ? 21.923 0.459 -20.245 1.00 88.44 201 LYS A O 1
ATOM 1615 N N . GLU A 1 202 ? 22.285 1.809 -21.996 1.00 87.31 202 GLU A N 1
ATOM 1616 C CA . GLU A 1 202 ? 22.890 2.886 -21.204 1.00 87.31 202 GLU A CA 1
ATOM 1617 C C . GLU A 1 202 ? 21.852 3.798 -20.543 1.00 87.31 202 GLU A C 1
ATOM 1619 O O . GLU A 1 202 ? 22.078 4.273 -19.429 1.00 87.31 202 GLU A O 1
ATOM 1624 N N . GLN A 1 203 ? 20.731 4.062 -21.219 1.00 86.75 203 GLN A N 1
ATOM 1625 C CA . GLN A 1 203 ? 19.780 5.099 -20.807 1.00 86.75 203 GLN A CA 1
ATOM 1626 C C . GLN A 1 203 ? 18.490 4.560 -20.185 1.00 86.75 203 GLN A C 1
ATOM 1628 O O . GLN A 1 203 ? 17.813 5.315 -19.485 1.00 86.75 203 GLN A O 1
ATOM 1633 N N . CYS A 1 204 ? 18.130 3.295 -20.418 1.00 88.88 204 CYS A N 1
ATOM 1634 C CA . CYS A 1 204 ? 16.867 2.732 -19.944 1.00 88.88 204 CYS A CA 1
ATOM 1635 C C . CYS A 1 204 ? 17.074 1.631 -18.905 1.00 88.88 204 CYS A C 1
ATOM 1637 O O . CYS A 1 204 ? 17.982 0.807 -18.993 1.00 88.88 204 CYS A O 1
ATOM 1639 N N . SER A 1 205 ? 16.170 1.587 -17.928 1.00 89.88 205 SER A N 1
ATOM 1640 C CA . SER A 1 205 ? 16.037 0.462 -17.008 1.00 89.88 205 SER A CA 1
ATOM 1641 C C . SER A 1 205 ? 14.993 -0.543 -17.520 1.00 89.88 205 SER A C 1
ATOM 1643 O O . SER A 1 205 ? 14.117 -0.202 -18.317 1.00 89.88 205 SER A O 1
ATOM 1645 N N . ALA A 1 206 ? 15.045 -1.802 -17.064 1.00 89.50 206 ALA A N 1
ATOM 1646 C CA . ALA A 1 206 ? 14.037 -2.805 -17.435 1.00 89.50 206 ALA A CA 1
ATOM 1647 C C . ALA A 1 206 ? 12.576 -2.391 -17.143 1.00 89.50 206 ALA A C 1
ATOM 1649 O O . ALA A 1 206 ? 11.715 -2.713 -17.966 1.00 89.50 206 ALA A O 1
ATOM 1650 N N . PRO A 1 207 ? 12.267 -1.682 -16.035 1.00 92.50 207 PRO A N 1
ATOM 1651 C CA . PRO A 1 207 ? 10.952 -1.079 -15.830 1.00 92.50 207 PRO A CA 1
ATOM 1652 C C . PRO A 1 207 ? 10.534 -0.107 -16.940 1.00 92.50 207 PRO A C 1
ATOM 1654 O O . PRO A 1 207 ? 9.401 -0.195 -17.400 1.00 92.50 207 PRO A O 1
ATOM 1657 N N . ASP A 1 208 ? 11.439 0.749 -17.423 1.00 90.75 208 ASP A N 1
ATOM 1658 C CA . ASP A 1 208 ? 11.125 1.732 -18.474 1.00 90.75 208 ASP A CA 1
ATOM 1659 C C . ASP A 1 208 ? 10.810 1.040 -19.807 1.00 90.75 208 ASP A C 1
ATOM 1661 O O . ASP A 1 208 ? 9.871 1.400 -20.516 1.00 90.75 208 ASP A O 1
ATOM 1665 N N . VAL A 1 209 ? 11.570 -0.011 -20.139 1.00 90.62 209 VAL A N 1
ATOM 1666 C CA . VAL A 1 209 ? 11.323 -0.828 -21.338 1.00 90.62 209 VAL A CA 1
ATOM 1667 C C . VAL A 1 209 ? 9.983 -1.557 -21.232 1.00 90.62 209 VAL A C 1
ATOM 1669 O O . VAL A 1 209 ? 9.222 -1.607 -22.197 1.00 90.62 209 VAL A O 1
ATOM 1672 N N . ALA A 1 210 ? 9.663 -2.103 -20.057 1.00 92.56 210 ALA A N 1
ATOM 1673 C CA . ALA A 1 210 ? 8.375 -2.740 -19.809 1.00 92.56 210 ALA A CA 1
ATOM 1674 C C . ALA A 1 210 ? 7.204 -1.755 -19.912 1.00 92.56 210 ALA A C 1
ATOM 1676 O O . ALA A 1 210 ? 6.168 -2.110 -20.472 1.00 92.56 210 ALA A O 1
ATOM 1677 N N . GLU A 1 211 ? 7.370 -0.533 -19.403 1.00 92.19 211 GLU A N 1
ATOM 1678 C CA . GLU A 1 211 ? 6.382 0.536 -19.534 1.00 92.19 211 GLU A CA 1
ATOM 1679 C C . GLU A 1 211 ? 6.185 0.924 -21.002 1.00 92.19 211 GLU A C 1
ATOM 1681 O O . GLU A 1 211 ? 5.047 1.030 -21.449 1.00 92.19 211 GLU A O 1
ATOM 1686 N N . GLY A 1 212 ? 7.263 1.023 -21.785 1.00 88.69 212 GLY A N 1
ATOM 1687 C CA . GLY A 1 212 ? 7.184 1.252 -23.229 1.00 88.69 212 GLY A CA 1
ATOM 1688 C C . GLY A 1 212 ? 6.403 0.159 -23.969 1.00 88.69 212 GLY A C 1
ATOM 1689 O O . GLY A 1 212 ? 5.547 0.466 -24.799 1.00 88.69 212 GLY A O 1
ATOM 1690 N N . ILE A 1 213 ? 6.635 -1.114 -23.628 1.00 91.31 213 ILE A N 1
ATOM 1691 C CA . ILE A 1 213 ? 5.876 -2.250 -24.184 1.00 91.31 213 ILE A CA 1
ATOM 1692 C C . ILE A 1 213 ? 4.398 -2.165 -23.781 1.00 91.31 213 ILE A C 1
ATOM 1694 O O . ILE A 1 213 ? 3.514 -2.364 -24.615 1.00 91.31 213 ILE A O 1
ATOM 1698 N N . ALA A 1 214 ? 4.119 -1.855 -22.514 1.00 91.69 214 ALA A N 1
ATOM 1699 C CA . ALA A 1 214 ? 2.756 -1.746 -22.005 1.00 91.69 214 ALA A CA 1
ATOM 1700 C C . ALA A 1 214 ? 1.993 -0.576 -22.645 1.00 91.69 214 ALA A C 1
ATOM 1702 O O . ALA A 1 214 ? 0.839 -0.746 -23.032 1.00 91.69 214 ALA A O 1
ATOM 1703 N N . ALA A 1 215 ? 2.634 0.583 -22.800 1.00 90.88 215 ALA A N 1
ATOM 1704 C CA . ALA A 1 215 ? 2.061 1.750 -23.460 1.00 90.88 215 ALA A CA 1
ATOM 1705 C C . ALA A 1 215 ? 1.742 1.452 -24.931 1.00 90.88 215 ALA A C 1
ATOM 1707 O O . ALA A 1 215 ? 0.629 1.707 -25.387 1.00 90.88 215 ALA A O 1
ATOM 1708 N N . TYR A 1 216 ? 2.669 0.809 -25.649 1.00 91.56 216 TYR A N 1
ATOM 1709 C CA . TYR A 1 216 ? 2.432 0.396 -27.031 1.00 91.56 216 TYR A CA 1
ATOM 1710 C C . TYR A 1 216 ? 1.246 -0.570 -27.153 1.00 91.56 216 TYR A C 1
ATOM 1712 O O . TYR A 1 216 ? 0.401 -0.416 -28.038 1.00 91.56 216 TYR A O 1
ATOM 1720 N N . TYR A 1 217 ? 1.150 -1.548 -26.249 1.00 93.00 217 TYR A N 1
ATOM 1721 C CA . TYR A 1 217 ? 0.023 -2.477 -26.212 1.00 93.00 217 TYR A CA 1
ATOM 1722 C C . TYR A 1 217 ? -1.303 -1.764 -25.921 1.00 93.00 217 TYR A C 1
ATOM 1724 O O . TYR A 1 217 ? -2.314 -2.077 -26.543 1.00 93.00 217 TYR A O 1
ATOM 1732 N N . GLN A 1 218 ? -1.318 -0.780 -25.019 1.00 93.31 218 GLN A N 1
ATOM 1733 C CA . GLN A 1 218 ? -2.522 0.006 -24.728 1.00 93.31 218 GLN A CA 1
ATOM 1734 C C . GLN A 1 218 ? -2.994 0.828 -25.935 1.00 93.31 218 GLN A C 1
ATOM 1736 O O . GLN A 1 218 ? -4.198 0.959 -26.145 1.00 93.31 218 GLN A O 1
ATOM 1741 N N . GLU A 1 219 ? -2.069 1.362 -26.733 1.00 91.56 219 GLU A N 1
ATOM 1742 C CA . GLU A 1 219 ? -2.398 2.172 -27.910 1.00 91.56 219 GLU A CA 1
ATOM 1743 C C . GLU A 1 219 ? -2.801 1.332 -29.127 1.00 91.56 219 GLU A C 1
ATOM 1745 O O . GLU A 1 219 ? -3.719 1.697 -29.862 1.00 91.56 219 GLU A O 1
ATOM 1750 N N . THR A 1 220 ? -2.118 0.210 -29.359 1.00 90.38 220 THR A N 1
ATOM 1751 C CA . THR A 1 220 ? -2.255 -0.573 -30.600 1.00 90.38 220 THR A CA 1
ATOM 1752 C C . THR A 1 220 ? -3.010 -1.887 -30.426 1.00 90.38 220 THR A C 1
ATOM 1754 O O . THR A 1 220 ? -3.503 -2.445 -31.406 1.00 90.38 220 THR A O 1
ATOM 1757 N N . GLY A 1 221 ? -3.103 -2.400 -29.197 1.00 89.94 221 GLY A N 1
ATOM 1758 C CA . GLY A 1 221 ? -3.632 -3.728 -28.883 1.00 89.94 221 GLY A CA 1
ATOM 1759 C C . GLY A 1 221 ? -2.722 -4.889 -29.301 1.00 89.94 221 GLY A C 1
ATOM 1760 O O . GLY A 1 221 ? -3.140 -6.042 -29.194 1.00 89.94 221 GLY A O 1
ATOM 1761 N N . VAL A 1 222 ? -1.509 -4.616 -29.797 1.00 90.56 222 VAL A N 1
ATOM 1762 C CA . VAL A 1 222 ? -0.577 -5.634 -30.304 1.00 90.56 222 VAL A CA 1
ATOM 1763 C C . VAL A 1 222 ? 0.539 -5.878 -29.296 1.00 90.56 222 VAL A C 1
ATOM 1765 O O . VAL A 1 222 ? 1.179 -4.943 -28.816 1.00 90.56 222 VAL A O 1
ATOM 1768 N N . GLU A 1 223 ? 0.773 -7.149 -28.965 1.00 88.62 223 GLU A N 1
ATOM 1769 C CA . GLU A 1 223 ? 1.873 -7.554 -28.089 1.00 88.62 223 GLU A CA 1
ATOM 1770 C C . GLU A 1 223 ? 3.202 -7.455 -28.839 1.00 88.62 223 GLU A C 1
ATOM 1772 O O . GLU A 1 223 ? 3.396 -8.103 -29.869 1.00 88.62 223 GLU A O 1
ATOM 1777 N N . LEU A 1 224 ? 4.117 -6.642 -28.312 1.00 87.94 224 LEU A N 1
ATOM 1778 C CA . LEU A 1 224 ? 5.429 -6.439 -28.909 1.00 87.94 224 LEU A CA 1
ATOM 1779 C C . LEU A 1 224 ? 6.450 -7.419 -28.313 1.00 87.94 224 LEU A C 1
ATOM 1781 O O . LEU A 1 224 ? 6.577 -7.539 -27.091 1.00 87.94 224 LEU A O 1
ATOM 1785 N N . GLY A 1 225 ? 7.210 -8.105 -29.168 1.00 89.44 225 GLY A N 1
ATOM 1786 C CA . GLY A 1 225 ? 8.313 -8.954 -28.715 1.00 89.44 225 GLY A CA 1
ATOM 1787 C C . GLY A 1 225 ? 9.483 -8.125 -28.174 1.00 89.44 225 GLY A C 1
ATOM 1788 O O . GLY A 1 225 ? 9.683 -6.983 -28.583 1.00 89.44 225 GLY A O 1
ATOM 1789 N N . PHE A 1 226 ? 10.321 -8.705 -27.303 1.00 89.31 226 PHE A N 1
ATOM 1790 C CA . PHE A 1 226 ? 11.457 -7.975 -26.717 1.00 89.31 226 PHE A CA 1
ATOM 1791 C C . PHE A 1 226 ? 12.381 -7.367 -27.779 1.00 89.31 226 PHE A C 1
ATOM 1793 O O . PHE A 1 226 ? 12.716 -6.195 -27.694 1.00 89.31 226 PHE A O 1
ATOM 1800 N N . LYS A 1 227 ? 12.736 -8.107 -28.833 1.00 91.12 227 LYS A N 1
ATOM 1801 C CA . LYS A 1 227 ? 13.617 -7.575 -29.884 1.00 91.12 227 LYS A CA 1
ATOM 1802 C C . LYS A 1 227 ? 13.044 -6.322 -30.561 1.00 91.12 227 LYS A C 1
ATOM 1804 O O . LYS A 1 227 ? 13.756 -5.343 -30.765 1.00 91.12 227 LYS A O 1
ATOM 1809 N N . GLU A 1 228 ? 11.757 -6.352 -30.885 1.00 90.88 228 GLU A N 1
ATOM 1810 C CA . GLU A 1 228 ? 11.059 -5.240 -31.534 1.00 90.88 228 GLU A CA 1
ATOM 1811 C C . GLU A 1 228 ? 10.914 -4.047 -30.584 1.00 90.88 228 GLU A C 1
ATOM 1813 O O . GLU A 1 228 ? 11.094 -2.907 -31.005 1.00 90.88 228 GLU A O 1
ATOM 1818 N N . ALA A 1 229 ? 10.681 -4.306 -29.294 1.00 90.25 229 ALA A N 1
ATOM 1819 C CA . ALA A 1 229 ? 10.585 -3.273 -28.265 1.00 90.25 229 ALA A CA 1
ATOM 1820 C C . ALA A 1 229 ? 11.897 -2.519 -28.092 1.00 90.25 229 ALA A C 1
ATOM 1822 O O . ALA A 1 229 ? 11.919 -1.292 -28.153 1.00 90.25 229 ALA A O 1
ATOM 1823 N N . PHE A 1 230 ? 12.998 -3.255 -27.950 1.00 91.44 230 PHE A N 1
ATOM 1824 C CA . PHE A 1 230 ? 14.326 -2.661 -27.857 1.00 91.44 230 PHE A CA 1
ATOM 1825 C C . PHE A 1 230 ? 14.673 -1.888 -29.131 1.00 91.44 230 PHE A C 1
ATOM 1827 O O . PHE A 1 230 ? 15.167 -0.773 -29.041 1.00 91.44 230 PHE A O 1
ATOM 1834 N N . GLN A 1 231 ? 14.339 -2.406 -30.317 1.00 92.44 231 GLN A N 1
ATOM 1835 C CA . GLN A 1 231 ? 14.569 -1.681 -31.568 1.00 92.44 231 GLN A CA 1
ATOM 1836 C C . GLN A 1 231 ? 13.750 -0.385 -31.667 1.00 92.44 231 GLN A C 1
ATOM 1838 O O . GLN A 1 231 ? 14.265 0.633 -32.129 1.00 92.44 231 GLN A O 1
ATOM 1843 N N . MET A 1 232 ? 12.482 -0.410 -31.258 1.00 90.75 232 MET A N 1
ATOM 1844 C CA . MET A 1 232 ? 11.613 0.765 -31.287 1.00 90.75 232 MET A CA 1
ATOM 1845 C C . MET A 1 232 ? 12.098 1.843 -30.314 1.00 90.75 232 MET A C 1
ATOM 1847 O O . MET A 1 232 ? 12.167 3.015 -30.687 1.00 90.75 232 MET A O 1
ATOM 1851 N N . ILE A 1 233 ? 12.482 1.445 -29.098 1.00 91.00 233 ILE A N 1
ATOM 1852 C CA . ILE A 1 233 ? 13.031 2.352 -28.084 1.00 91.00 233 ILE A CA 1
ATOM 1853 C C . ILE A 1 233 ? 14.372 2.922 -28.553 1.00 91.00 233 ILE A C 1
ATOM 1855 O O . ILE A 1 233 ? 14.546 4.137 -28.531 1.00 91.00 233 ILE A O 1
ATOM 1859 N N . GLU A 1 234 ? 15.276 2.083 -29.062 1.00 92.12 234 GLU A N 1
ATOM 1860 C CA . GLU A 1 234 ? 16.577 2.499 -29.599 1.00 92.12 234 GLU A CA 1
ATOM 1861 C C . GLU A 1 234 ? 16.421 3.537 -30.719 1.00 92.12 234 GLU A C 1
ATOM 1863 O O . GLU A 1 234 ? 17.112 4.555 -30.733 1.00 92.12 234 GLU A O 1
ATOM 1868 N N . ASN A 1 235 ? 15.493 3.308 -31.653 1.00 91.69 235 ASN A N 1
ATOM 1869 C CA . ASN A 1 235 ? 15.223 4.248 -32.738 1.00 91.69 235 ASN A CA 1
ATOM 1870 C C . ASN A 1 235 ? 14.651 5.568 -32.208 1.00 91.69 235 ASN A C 1
ATOM 1872 O O . ASN A 1 235 ? 15.100 6.630 -32.628 1.00 91.69 235 ASN A O 1
ATOM 1876 N N . GLY A 1 236 ? 13.718 5.517 -31.255 1.00 88.81 236 GLY A N 1
ATOM 1877 C CA . GLY A 1 236 ? 13.159 6.719 -30.636 1.00 88.81 236 GLY A CA 1
ATOM 1878 C C . GLY A 1 236 ? 14.190 7.517 -29.831 1.00 88.81 236 GLY A C 1
ATOM 1879 O O . GLY A 1 236 ? 14.165 8.748 -29.848 1.00 88.81 236 GLY A O 1
ATOM 1880 N N . LEU A 1 237 ? 15.118 6.843 -29.146 1.00 89.38 237 LEU A N 1
ATOM 1881 C CA . LEU A 1 237 ? 16.242 7.485 -28.458 1.00 89.38 237 LEU A CA 1
ATOM 1882 C C . LEU A 1 237 ? 17.199 8.129 -29.459 1.00 89.38 237 LEU A C 1
ATOM 1884 O O . LEU A 1 237 ? 17.541 9.298 -29.299 1.00 89.38 237 LEU A O 1
ATOM 1888 N N . ARG A 1 238 ? 17.550 7.415 -30.533 1.00 89.81 238 ARG A N 1
ATOM 1889 C CA . ARG A 1 238 ? 18.400 7.947 -31.603 1.00 89.81 238 ARG A CA 1
ATOM 1890 C C . ARG A 1 238 ? 17.782 9.180 -32.260 1.00 89.81 238 ARG A C 1
ATOM 1892 O O . ARG A 1 238 ? 18.464 10.182 -32.423 1.00 89.81 238 ARG A O 1
ATOM 1899 N N . GLU A 1 239 ? 16.487 9.153 -32.565 1.00 90.44 239 GLU A N 1
ATOM 1900 C CA . GLU A 1 239 ? 15.773 10.308 -33.123 1.00 90.44 239 GLU A CA 1
ATOM 1901 C C . GLU A 1 239 ? 15.751 11.504 -32.160 1.00 90.44 239 GLU A C 1
ATOM 1903 O O . GLU A 1 239 ? 15.899 12.650 -32.591 1.00 90.44 239 GLU A O 1
ATOM 1908 N N . LYS A 1 240 ? 15.598 11.262 -30.852 1.00 87.25 240 LYS A N 1
ATOM 1909 C CA . LYS A 1 240 ? 15.672 12.321 -29.834 1.00 87.25 240 LYS A CA 1
ATOM 1910 C C . LYS A 1 240 ? 17.073 12.913 -29.741 1.00 87.25 240 LYS A C 1
ATOM 1912 O O . LYS A 1 240 ? 17.197 14.136 -29.710 1.00 87.25 240 LYS A O 1
ATOM 1917 N N . GLU A 1 241 ? 18.112 12.084 -29.720 1.00 86.75 241 GLU A N 1
ATOM 1918 C CA . GLU A 1 241 ? 19.499 12.550 -29.728 1.00 86.75 241 GLU A CA 1
ATOM 1919 C C . GLU A 1 241 ? 19.796 13.354 -30.995 1.00 86.75 241 GLU A C 1
ATOM 1921 O O . GLU A 1 241 ? 20.249 14.496 -30.900 1.00 86.75 241 GLU A O 1
ATOM 1926 N N . ASP A 1 242 ? 19.438 12.830 -32.167 1.00 86.94 242 ASP A N 1
ATOM 1927 C CA . ASP A 1 242 ? 19.594 13.525 -33.444 1.00 86.94 242 ASP A CA 1
ATOM 1928 C C . ASP A 1 242 ? 18.833 14.855 -33.452 1.00 86.94 242 ASP A C 1
ATOM 1930 O O . ASP A 1 242 ? 19.358 15.868 -33.918 1.00 86.94 242 ASP A O 1
ATOM 1934 N N . SER A 1 243 ? 17.620 14.908 -32.899 1.00 87.88 243 SER A N 1
ATOM 1935 C CA . SER A 1 243 ? 16.861 16.156 -32.782 1.00 87.88 243 SER A CA 1
ATOM 1936 C C . SER A 1 243 ? 17.543 17.170 -31.859 1.00 87.88 243 SER A C 1
ATOM 1938 O O . SER A 1 243 ? 17.483 18.368 -32.136 1.00 87.88 243 SER A O 1
ATOM 1940 N N . ILE A 1 244 ? 18.174 16.726 -30.770 1.00 85.38 244 ILE A N 1
ATOM 1941 C CA . ILE A 1 244 ? 18.881 17.604 -29.827 1.00 85.38 244 ILE A CA 1
ATOM 1942 C C . ILE A 1 244 ? 20.175 18.132 -30.456 1.00 85.38 244 ILE A C 1
ATOM 1944 O O . ILE A 1 244 ? 20.473 19.323 -30.348 1.00 85.38 244 ILE A O 1
ATOM 1948 N N . PHE A 1 245 ? 20.937 17.277 -31.139 1.00 80.31 245 PHE A N 1
ATOM 1949 C CA . PHE A 1 245 ? 22.187 17.673 -31.789 1.00 80.31 245 PHE A CA 1
ATOM 1950 C C . PHE A 1 245 ? 21.966 18.541 -33.030 1.00 80.31 245 PHE A C 1
ATOM 1952 O O . PHE A 1 245 ? 22.800 19.401 -33.319 1.00 80.31 245 PHE A O 1
ATOM 1959 N N . ASN A 1 246 ? 20.845 18.366 -33.734 1.00 82.94 246 ASN A N 1
ATOM 1960 C CA . ASN A 1 246 ? 20.487 19.176 -34.898 1.00 82.94 246 ASN A CA 1
ATOM 1961 C C . ASN A 1 246 ? 19.737 20.473 -34.547 1.00 82.94 246 ASN A C 1
ATOM 1963 O O . ASN A 1 246 ? 19.479 21.275 -35.449 1.00 82.94 246 ASN A O 1
ATOM 1967 N N . ASP A 1 247 ? 19.417 20.727 -33.272 1.00 84.94 247 ASP A N 1
ATOM 1968 C CA . ASP A 1 247 ? 18.796 21.984 -32.852 1.00 84.94 247 ASP A CA 1
ATOM 1969 C C . ASP A 1 247 ? 19.779 23.161 -33.057 1.00 84.94 247 ASP A C 1
ATOM 1971 O O . ASP A 1 247 ? 20.837 23.221 -32.408 1.00 84.94 247 ASP A O 1
ATOM 1975 N N . PRO A 1 248 ? 19.443 24.150 -33.913 1.00 79.94 248 PRO A N 1
ATOM 1976 C CA . PRO A 1 248 ? 20.279 25.323 -34.150 1.00 79.94 248 PRO A CA 1
ATOM 1977 C C . PRO A 1 248 ? 20.678 26.064 -32.868 1.00 79.94 248 PRO A C 1
ATOM 1979 O O . PRO A 1 248 ? 21.763 26.648 -32.813 1.00 79.94 248 PRO A O 1
ATOM 1982 N N . ALA A 1 249 ? 19.836 26.042 -31.828 1.00 82.19 249 ALA A N 1
ATOM 1983 C CA . ALA A 1 249 ? 20.120 26.690 -30.552 1.00 82.19 249 ALA A CA 1
ATOM 1984 C C . ALA A 1 249 ? 21.196 25.946 -29.745 1.00 82.19 249 ALA A C 1
ATOM 1986 O O . ALA A 1 249 ? 22.069 26.583 -29.144 1.00 82.19 249 ALA A O 1
ATOM 1987 N N . VAL A 1 250 ? 21.165 24.611 -29.746 1.00 80.69 250 VAL A N 1
ATOM 1988 C CA . VAL A 1 250 ? 22.180 23.766 -29.097 1.00 80.69 250 VAL A CA 1
ATOM 1989 C C . VAL A 1 250 ? 23.505 23.884 -29.846 1.00 80.69 250 VAL A C 1
ATOM 1991 O O . VAL A 1 250 ? 24.537 24.136 -29.223 1.00 80.69 250 VAL A O 1
ATOM 1994 N N . ILE A 1 251 ? 23.473 23.850 -31.181 1.00 81.44 251 ILE A N 1
ATOM 1995 C CA . ILE A 1 251 ? 24.652 24.065 -32.032 1.00 81.44 251 ILE A CA 1
ATOM 1996 C C . ILE A 1 251 ? 25.264 25.453 -31.785 1.00 81.44 251 ILE A C 1
ATOM 1998 O O . ILE A 1 251 ? 26.484 25.577 -31.668 1.00 81.44 251 ILE A O 1
ATOM 2002 N N . ALA A 1 252 ? 24.447 26.506 -31.677 1.00 80.00 252 ALA A N 1
ATOM 2003 C CA . ALA A 1 252 ? 24.925 27.859 -31.388 1.00 80.00 252 ALA A CA 1
ATOM 2004 C C . ALA A 1 252 ? 25.575 27.961 -29.996 1.00 80.00 252 ALA A C 1
ATOM 2006 O O . ALA A 1 252 ? 26.639 28.568 -29.850 1.00 80.00 252 ALA A O 1
ATOM 2007 N N . LYS A 1 253 ? 24.987 27.327 -28.972 1.00 80.50 253 LYS A N 1
ATOM 2008 C CA . LYS A 1 253 ? 25.582 27.250 -27.625 1.00 80.50 253 LYS A CA 1
ATOM 2009 C C . LYS A 1 253 ? 26.902 26.480 -27.638 1.00 80.50 253 LYS A C 1
ATOM 2011 O O . LYS A 1 253 ? 27.883 26.963 -27.076 1.00 80.50 253 LYS A O 1
ATOM 2016 N N . PHE A 1 254 ? 26.952 25.336 -28.317 1.00 81.88 254 PHE A N 1
ATOM 2017 C CA . PHE A 1 254 ? 28.159 24.524 -28.448 1.00 81.88 254 PHE A CA 1
ATOM 2018 C C . PHE A 1 254 ? 29.283 25.300 -29.151 1.00 81.88 254 PHE A C 1
ATOM 2020 O O . PHE A 1 254 ? 30.389 25.416 -28.624 1.00 81.88 254 PHE A O 1
ATOM 2027 N N . LYS A 1 255 ? 28.992 25.946 -30.289 1.00 80.75 255 LYS A N 1
ATOM 2028 C CA . LYS A 1 255 ? 29.959 26.789 -31.015 1.00 80.75 255 LYS A CA 1
ATOM 2029 C C . LYS A 1 255 ? 30.490 27.948 -30.168 1.00 80.75 255 LYS A C 1
ATOM 2031 O O . LYS A 1 255 ? 31.687 28.238 -30.224 1.00 80.75 255 LYS A O 1
ATOM 2036 N N . LYS A 1 256 ? 29.631 28.567 -29.351 1.00 80.69 256 LYS A N 1
ATOM 2037 C CA . LYS A 1 256 ? 30.002 29.643 -28.421 1.00 80.69 256 LYS A CA 1
ATOM 2038 C C . LYS A 1 256 ? 30.907 29.158 -27.283 1.00 80.69 256 LYS A C 1
ATOM 2040 O O . LYS A 1 256 ? 31.866 29.847 -26.952 1.00 80.69 256 LYS A O 1
ATOM 2045 N N . HIS A 1 257 ? 30.627 27.992 -26.698 1.00 77.94 257 HIS A N 1
ATOM 2046 C CA . HIS A 1 257 ? 31.423 27.433 -25.598 1.00 77.94 257 HIS A CA 1
ATOM 2047 C C . HIS A 1 257 ? 32.771 26.858 -26.052 1.00 77.94 257 HIS A C 1
ATOM 2049 O O . HIS A 1 257 ? 33.752 26.977 -25.323 1.00 77.94 257 HIS A O 1
ATOM 2055 N N . HIS A 1 258 ? 32.845 26.297 -27.262 1.00 79.94 258 HIS A N 1
ATOM 2056 C CA . HIS A 1 258 ? 34.067 25.691 -27.804 1.00 79.94 258 HIS A CA 1
ATOM 2057 C C . HIS A 1 258 ? 34.897 26.634 -28.693 1.00 79.94 258 HIS A C 1
ATOM 2059 O O . HIS A 1 258 ? 35.878 26.206 -29.294 1.00 79.94 258 HIS A O 1
ATOM 2065 N N . GLY A 1 259 ? 34.530 27.918 -28.791 1.00 69.00 259 GLY A N 1
ATOM 2066 C CA . GLY A 1 259 ? 35.317 28.926 -29.516 1.00 69.00 259 GLY A CA 1
ATOM 2067 C C . GLY A 1 259 ? 35.413 28.702 -31.032 1.00 69.00 259 GLY A C 1
ATOM 2068 O O . GLY A 1 259 ? 36.259 29.303 -31.690 1.00 69.00 259 GLY A O 1
ATOM 2069 N N . LEU A 1 260 ? 34.537 27.869 -31.603 1.00 67.75 260 LEU A N 1
ATOM 2070 C CA . LEU A 1 260 ? 34.521 27.521 -33.032 1.00 67.75 260 LEU A CA 1
ATOM 2071 C C . LEU A 1 260 ? 33.979 28.656 -33.925 1.00 67.75 260 LEU A C 1
ATOM 2073 O O . LEU A 1 260 ? 33.996 28.544 -35.147 1.00 67.75 260 LEU A O 1
ATOM 2077 N N . GLU A 1 261 ? 33.544 29.779 -33.342 1.00 57.72 261 GLU A N 1
ATOM 2078 C CA . GLU A 1 261 ? 33.153 31.004 -34.062 1.00 57.72 261 GLU A CA 1
ATOM 2079 C C . GLU A 1 261 ? 34.330 31.964 -34.361 1.00 57.72 261 GLU A C 1
ATOM 2081 O O . GLU A 1 261 ? 34.128 33.153 -34.615 1.00 57.72 261 GLU A O 1
ATOM 2086 N N . ALA A 1 262 ? 35.581 31.491 -34.348 1.00 55.16 262 ALA A N 1
ATOM 2087 C CA . ALA A 1 262 ? 36.758 32.354 -34.513 1.00 55.16 262 ALA A CA 1
ATOM 2088 C C . ALA A 1 262 ? 37.080 32.792 -35.962 1.00 55.16 262 ALA A C 1
ATOM 2090 O O . ALA A 1 262 ? 38.099 33.445 -36.188 1.00 55.16 262 ALA A O 1
ATOM 2091 N N . SER A 1 263 ? 36.235 32.518 -36.958 1.00 54.22 263 SER A N 1
ATOM 2092 C CA . SER A 1 263 ? 36.463 33.030 -38.316 1.00 54.22 263 SER A CA 1
ATOM 2093 C C . SER A 1 263 ? 35.162 33.271 -39.075 1.00 54.22 263 SER A C 1
ATOM 2095 O O . SER A 1 263 ? 34.785 32.455 -39.904 1.00 54.22 263 SER A O 1
ATOM 2097 N N . ASN A 1 264 ? 34.459 34.370 -38.769 1.00 54.03 264 ASN A N 1
ATOM 2098 C CA . ASN A 1 264 ? 33.737 35.181 -39.776 1.00 54.03 264 ASN A CA 1
ATOM 2099 C C . ASN A 1 264 ? 33.042 36.451 -39.238 1.00 54.03 264 ASN A C 1
ATOM 2101 O O . ASN A 1 264 ? 32.278 37.079 -39.964 1.00 54.03 264 ASN A O 1
ATOM 2105 N N . SER A 1 265 ? 33.346 36.931 -38.026 1.00 48.97 265 SER A N 1
ATOM 2106 C CA . SER A 1 265 ? 32.848 38.233 -37.538 1.00 48.97 265 SER A CA 1
ATOM 2107 C C . SER A 1 265 ? 33.896 39.360 -37.579 1.00 48.97 265 SER A C 1
ATOM 2109 O O . SER A 1 265 ? 33.887 40.282 -36.763 1.00 48.97 265 SER A O 1
ATOM 2111 N N . ARG A 1 266 ? 34.787 39.381 -38.584 1.00 49.50 266 ARG A N 1
ATOM 2112 C CA . ARG A 1 266 ? 35.507 40.619 -38.948 1.00 49.50 266 ARG A CA 1
ATOM 2113 C C . ARG A 1 266 ? 34.531 41.559 -39.664 1.00 49.50 266 ARG A C 1
ATOM 2115 O O . ARG A 1 266 ? 34.535 41.644 -40.883 1.00 49.50 266 ARG A O 1
ATOM 2122 N N . GLY A 1 267 ? 33.661 42.248 -38.925 1.00 53.03 267 GLY A N 1
ATOM 2123 C CA . GLY A 1 267 ? 32.736 43.178 -39.584 1.00 53.03 267 GLY A CA 1
ATOM 2124 C C . GLY A 1 267 ? 31.951 44.158 -38.726 1.00 53.03 267 GLY A C 1
ATOM 2125 O O . GLY A 1 267 ? 31.582 45.208 -39.238 1.00 53.03 267 GLY A O 1
ATOM 2126 N N . LYS A 1 268 ? 31.704 43.899 -37.439 1.00 51.47 268 LYS A N 1
ATOM 2127 C CA . LYS A 1 268 ? 30.949 44.851 -36.607 1.00 51.47 268 LYS A CA 1
ATOM 2128 C C . LYS A 1 268 ? 31.534 44.951 -35.207 1.00 51.47 268 LYS A C 1
ATOM 2130 O O . LYS A 1 268 ? 31.030 44.371 -34.256 1.00 51.47 268 LYS A O 1
ATOM 2135 N N . ARG A 1 269 ? 32.586 45.762 -35.074 1.00 50.50 269 ARG A N 1
ATOM 2136 C CA . ARG A 1 269 ? 32.863 46.433 -33.800 1.00 50.50 269 ARG A CA 1
ATOM 2137 C C . ARG A 1 269 ? 31.789 47.504 -33.621 1.00 50.50 269 ARG A C 1
ATOM 2139 O O . ARG A 1 269 ? 31.941 48.621 -34.111 1.00 50.50 269 ARG A O 1
ATOM 2146 N N . SER A 1 270 ? 30.685 47.156 -32.966 1.00 54.81 270 SER A N 1
ATOM 2147 C CA . SER A 1 270 ? 29.814 48.161 -32.364 1.00 54.81 270 SER A CA 1
ATOM 2148 C C . SER A 1 270 ? 30.659 48.947 -31.366 1.00 54.81 270 SER A C 1
ATOM 2150 O O . SER A 1 270 ? 31.262 48.366 -30.463 1.00 54.81 270 SER A O 1
ATOM 2152 N N . ARG A 1 271 ? 30.760 50.260 -31.574 1.00 54.81 271 ARG A N 1
ATOM 2153 C CA . ARG A 1 271 ? 31.383 51.186 -30.629 1.00 54.81 271 ARG A CA 1
ATOM 2154 C C . ARG A 1 271 ? 30.700 50.999 -29.272 1.00 54.81 271 ARG A C 1
ATOM 2156 O O . ARG A 1 271 ? 29.540 51.368 -29.132 1.00 54.81 271 ARG A O 1
ATOM 2163 N N . LEU A 1 272 ? 31.405 50.415 -28.303 1.00 52.91 272 LEU A N 1
ATOM 2164 C CA . LEU A 1 272 ? 31.022 50.522 -26.900 1.00 52.91 272 LEU A CA 1
ATOM 2165 C C . LEU A 1 272 ? 31.079 52.006 -26.538 1.00 52.91 272 LEU A C 1
ATOM 2167 O O . LEU A 1 272 ? 32.158 52.586 -26.425 1.00 52.91 272 LEU A O 1
ATOM 2171 N N . THR A 1 273 ? 29.920 52.632 -26.390 1.00 55.16 273 THR A N 1
ATOM 2172 C CA . THR A 1 273 ? 29.806 53.874 -25.637 1.00 55.16 273 THR A CA 1
ATOM 2173 C C . THR A 1 273 ? 29.848 53.516 -24.157 1.00 55.16 273 THR A C 1
ATOM 2175 O O . THR A 1 273 ? 29.100 52.653 -23.701 1.00 55.16 273 THR A O 1
ATOM 2178 N N . LEU A 1 274 ? 30.737 54.172 -23.414 1.00 54.66 274 LEU A N 1
ATOM 2179 C CA . LEU A 1 274 ? 30.893 54.086 -21.959 1.00 54.66 274 LEU A CA 1
ATOM 2180 C C . LEU A 1 274 ? 29.697 54.720 -21.217 1.00 54.66 274 LEU A C 1
ATOM 2182 O O . LEU A 1 274 ? 29.876 55.572 -20.354 1.00 54.66 274 LEU A O 1
ATOM 2186 N N . SER A 1 275 ? 28.463 54.348 -21.549 1.00 51.25 275 SER A N 1
ATOM 2187 C CA . SER A 1 275 ? 27.307 54.652 -20.706 1.00 51.25 275 SER A CA 1
ATOM 2188 C C . SER A 1 275 ? 27.120 53.484 -19.749 1.00 51.25 275 SER A C 1
ATOM 2190 O O . SER A 1 275 ? 26.424 52.512 -20.044 1.00 51.25 275 SER A O 1
ATOM 2192 N N . ASN A 1 276 ? 27.819 53.578 -18.623 1.00 47.88 276 ASN A N 1
ATOM 2193 C CA . ASN A 1 276 ? 27.649 52.731 -17.455 1.00 47.88 276 ASN A CA 1
ATOM 2194 C C . ASN A 1 276 ? 26.247 52.975 -16.877 1.00 47.88 276 ASN A C 1
ATOM 2196 O O . ASN A 1 276 ? 26.072 53.801 -15.986 1.00 47.88 276 ASN A O 1
ATOM 2200 N N . ASN A 1 277 ? 25.233 52.307 -17.429 1.00 53.09 277 ASN A N 1
ATOM 2201 C CA . ASN A 1 277 ? 23.942 52.209 -16.770 1.00 53.09 277 ASN A CA 1
ATOM 2202 C C . ASN A 1 277 ? 24.079 51.079 -15.746 1.00 53.09 277 ASN A C 1
ATOM 2204 O O . ASN A 1 277 ? 23.826 49.912 -16.044 1.00 53.09 277 ASN A O 1
ATOM 2208 N N . LEU A 1 278 ? 24.564 51.440 -14.555 1.00 48.75 278 LEU A N 1
ATOM 2209 C CA . LEU A 1 278 ? 24.405 50.658 -13.334 1.00 48.75 278 LEU A CA 1
ATOM 2210 C C . LEU A 1 278 ? 22.903 50.545 -13.070 1.00 48.75 278 LEU A C 1
ATOM 2212 O O . LEU A 1 278 ? 22.325 51.278 -12.274 1.00 48.75 278 LEU A O 1
ATOM 2216 N N . GLN A 1 279 ? 22.258 49.620 -13.772 1.00 52.94 279 GLN A N 1
ATOM 2217 C CA . GLN A 1 279 ? 21.019 49.042 -13.307 1.00 52.94 279 GLN A CA 1
ATOM 2218 C C . GLN A 1 279 ? 21.428 48.166 -12.129 1.00 52.94 279 GLN A C 1
ATOM 2220 O O . GLN A 1 279 ? 21.826 47.011 -12.284 1.00 52.94 279 GLN A O 1
ATOM 2225 N N . THR A 1 280 ? 21.468 48.798 -10.958 1.00 53.53 280 THR A N 1
ATOM 2226 C CA . THR A 1 280 ? 21.608 48.133 -9.674 1.00 53.53 280 THR A CA 1
ATOM 2227 C C . THR A 1 280 ? 20.622 46.975 -9.668 1.00 53.53 280 THR A C 1
ATOM 2229 O O . THR A 1 280 ? 19.413 47.159 -9.815 1.00 53.53 280 THR A O 1
ATOM 2232 N N . GLN A 1 281 ? 21.140 45.750 -9.577 1.00 50.81 281 GLN A N 1
ATOM 2233 C CA . GLN A 1 281 ? 20.274 44.633 -9.243 1.00 50.81 281 GLN A CA 1
ATOM 2234 C C . GLN A 1 281 ? 19.638 44.965 -7.890 1.00 50.81 281 GLN A C 1
ATOM 2236 O O . GLN A 1 281 ? 20.363 45.437 -7.008 1.00 50.81 281 GLN A O 1
ATOM 2241 N N . PRO A 1 282 ? 18.321 44.770 -7.702 1.00 47.22 282 PRO A N 1
ATOM 2242 C CA . PRO A 1 282 ? 17.753 44.866 -6.373 1.00 47.22 282 PRO A CA 1
ATOM 2243 C C . PRO A 1 282 ? 18.477 43.824 -5.524 1.00 47.22 282 PRO A C 1
ATOM 2245 O O . PRO A 1 282 ? 18.395 42.621 -5.785 1.00 47.22 282 PRO A O 1
ATOM 2248 N N . THR A 1 283 ? 19.263 44.297 -4.562 1.00 49.84 283 THR A N 1
ATOM 2249 C CA . THR A 1 283 ? 19.836 43.457 -3.522 1.00 49.84 283 THR A CA 1
ATOM 2250 C C . THR A 1 283 ? 18.675 42.704 -2.899 1.00 49.84 283 THR A C 1
ATOM 2252 O O . THR A 1 283 ? 17.786 43.319 -2.313 1.00 49.84 283 THR A O 1
ATOM 2255 N N . LYS A 1 284 ? 18.652 41.379 -3.069 1.00 54.94 284 LYS A N 1
ATOM 2256 C CA . LYS A 1 284 ? 17.853 40.514 -2.209 1.00 54.94 284 LYS A CA 1
ATOM 2257 C C . LYS A 1 284 ? 18.342 40.798 -0.794 1.00 54.94 284 LYS A C 1
ATOM 2259 O O . LYS A 1 284 ? 19.467 40.432 -0.463 1.00 54.94 284 LYS A O 1
ATOM 2264 N N . THR A 1 285 ? 17.552 41.517 -0.008 1.00 56.78 285 THR A N 1
ATOM 2265 C CA . THR A 1 285 ? 17.739 41.548 1.436 1.00 56.78 285 THR A CA 1
ATOM 2266 C C . THR A 1 285 ? 17.656 40.095 1.916 1.00 56.78 285 THR A C 1
ATOM 2268 O O . THR A 1 285 ? 16.725 39.383 1.522 1.00 56.78 285 THR A O 1
ATOM 2271 N N . PRO A 1 286 ? 18.661 39.578 2.645 1.00 54.44 286 PRO A N 1
ATOM 2272 C CA . PRO A 1 286 ? 18.528 38.276 3.284 1.00 54.44 286 PRO A CA 1
ATOM 2273 C C . PRO A 1 286 ? 17.317 38.334 4.222 1.00 54.44 286 PRO A C 1
ATOM 2275 O O . PRO A 1 286 ? 17.104 39.336 4.901 1.00 54.44 286 PRO A O 1
ATOM 2278 N N . ALA A 1 287 ? 16.498 37.282 4.224 1.00 59.53 287 ALA A N 1
ATOM 2279 C CA . ALA A 1 287 ? 15.243 37.235 4.978 1.00 59.53 287 ALA A CA 1
ATOM 2280 C C . ALA A 1 287 ? 15.423 37.307 6.508 1.00 59.53 287 ALA A C 1
ATOM 2282 O O . ALA A 1 287 ? 14.430 37.416 7.216 1.00 59.53 287 ALA A O 1
ATOM 2283 N N . ASP A 1 288 ? 16.664 37.279 6.996 1.00 59.50 288 ASP A N 1
ATOM 2284 C CA . ASP A 1 288 ? 17.001 37.299 8.421 1.00 59.50 288 ASP A CA 1
ATOM 2285 C C . ASP A 1 288 ? 16.982 38.704 9.056 1.00 59.50 288 ASP A C 1
ATOM 2287 O O . ASP A 1 288 ? 17.044 38.797 10.276 1.00 59.50 288 ASP A O 1
ATOM 2291 N N . ASP A 1 289 ? 16.862 39.782 8.265 1.00 58.59 289 ASP A N 1
ATOM 2292 C CA . ASP A 1 289 ? 16.873 41.179 8.757 1.00 58.59 289 ASP A CA 1
ATOM 2293 C C . ASP A 1 289 ? 15.557 41.949 8.500 1.00 58.59 289 ASP A C 1
ATOM 2295 O O . ASP A 1 289 ? 15.506 43.167 8.673 1.00 58.59 289 ASP A O 1
ATOM 2299 N N . MET A 1 290 ? 14.481 41.277 8.071 1.00 65.44 290 MET A N 1
ATOM 2300 C CA . MET A 1 290 ? 13.181 41.930 7.845 1.00 65.44 290 MET A CA 1
ATOM 2301 C C . MET A 1 290 ? 12.288 41.824 9.082 1.00 65.44 290 MET A C 1
ATOM 2303 O O . MET A 1 290 ? 12.156 40.753 9.669 1.00 65.44 290 MET A O 1
ATOM 2307 N N . SER A 1 291 ? 11.649 42.930 9.458 1.00 74.94 291 SER A N 1
ATOM 2308 C CA . SER A 1 291 ? 10.647 42.927 10.528 1.00 74.94 291 SER A CA 1
ATOM 2309 C C . SER A 1 291 ? 9.364 42.203 10.092 1.00 74.94 291 SER A C 1
ATOM 2311 O O . SER A 1 291 ? 9.040 42.147 8.903 1.00 74.94 291 SER A O 1
ATOM 2313 N N . ASP A 1 292 ? 8.601 41.664 11.048 1.00 69.00 292 ASP A N 1
ATOM 2314 C CA . ASP A 1 292 ? 7.375 40.896 10.766 1.00 69.00 292 ASP A CA 1
ATOM 2315 C C . ASP A 1 292 ? 6.336 41.690 9.947 1.00 69.00 292 ASP A C 1
ATOM 2317 O O . ASP A 1 292 ? 5.611 41.121 9.126 1.00 69.00 292 ASP A O 1
ATOM 2321 N N . GLU A 1 293 ? 6.295 43.016 10.113 1.00 71.88 293 GLU A N 1
ATOM 2322 C CA . GLU A 1 293 ? 5.416 43.906 9.344 1.00 71.88 293 GLU A CA 1
ATOM 2323 C C . GLU A 1 293 ? 5.849 44.014 7.870 1.00 71.88 293 GLU A C 1
ATOM 2325 O O . GLU A 1 293 ? 5.007 43.980 6.970 1.00 71.88 293 GLU A O 1
ATOM 2330 N N . GLU A 1 294 ? 7.155 44.044 7.593 1.00 68.75 294 GLU A N 1
ATOM 2331 C CA . GLU A 1 294 ? 7.696 44.104 6.227 1.00 68.75 294 GLU A CA 1
ATOM 2332 C C . GLU A 1 294 ? 7.536 42.772 5.479 1.00 68.75 294 GLU A C 1
ATOM 2334 O O . GLU A 1 294 ? 7.292 42.753 4.267 1.00 68.75 294 GLU A O 1
ATOM 2339 N N . ILE A 1 295 ? 7.615 41.644 6.195 1.00 71.88 295 ILE A N 1
ATOM 2340 C CA . ILE A 1 295 ? 7.354 40.311 5.634 1.00 71.88 295 ILE A CA 1
ATOM 2341 C C . ILE A 1 295 ? 5.891 40.205 5.196 1.00 71.88 295 ILE A C 1
ATOM 2343 O O . ILE A 1 295 ? 5.609 39.717 4.097 1.00 71.88 295 ILE A O 1
ATOM 2347 N N . TYR A 1 296 ? 4.956 40.684 6.022 1.00 71.94 296 TYR A N 1
ATOM 2348 C CA . TYR A 1 296 ? 3.532 40.617 5.705 1.00 71.94 296 TYR A CA 1
ATOM 2349 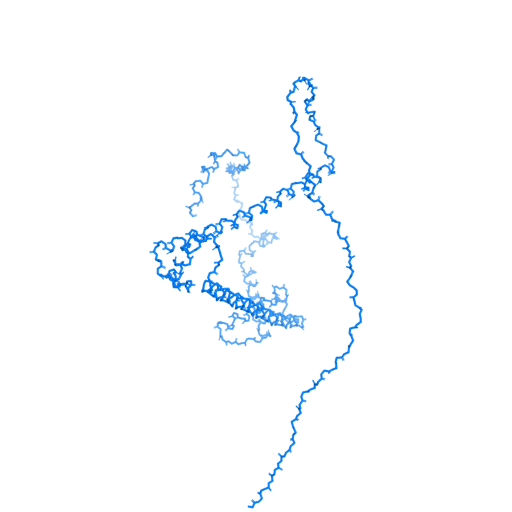C C . TYR A 1 296 ? 3.212 41.373 4.411 1.00 71.94 296 TYR A C 1
ATOM 2351 O O . TYR A 1 296 ? 2.561 40.824 3.519 1.00 71.94 296 TYR A O 1
ATOM 2359 N N . ASP A 1 297 ? 3.740 42.587 4.250 1.00 72.00 297 ASP A N 1
ATOM 2360 C CA . ASP A 1 297 ? 3.513 43.400 3.054 1.00 72.00 297 ASP A CA 1
ATOM 2361 C C . ASP A 1 297 ? 4.184 42.830 1.792 1.00 72.00 297 ASP A C 1
ATOM 2363 O O . ASP A 1 297 ? 3.595 42.891 0.708 1.00 72.00 297 ASP A O 1
ATOM 2367 N N . PHE A 1 298 ? 5.359 42.198 1.908 1.00 69.81 298 PHE A N 1
ATOM 2368 C CA . PHE A 1 298 ? 6.024 41.552 0.767 1.00 69.81 298 PHE A CA 1
ATOM 2369 C C . PHE A 1 298 ? 5.216 40.373 0.190 1.00 69.81 298 PHE A C 1
ATOM 2371 O O . PHE A 1 298 ? 5.241 40.125 -1.022 1.00 69.81 298 PHE A O 1
ATOM 2378 N N . TRP A 1 299 ? 4.483 39.646 1.040 1.00 70.00 299 TRP A N 1
ATOM 2379 C CA . TRP A 1 299 ? 3.741 38.439 0.655 1.00 70.00 299 TRP A CA 1
ATOM 2380 C C . TRP A 1 299 ? 2.246 38.664 0.385 1.00 70.00 299 TRP A C 1
ATOM 2382 O O . TRP A 1 299 ? 1.626 37.844 -0.301 1.00 70.00 299 TRP A O 1
ATOM 2392 N N . LYS A 1 300 ? 1.678 39.800 0.815 1.00 63.78 300 LYS A N 1
ATOM 2393 C CA . LYS A 1 300 ? 0.246 40.153 0.704 1.00 63.78 300 LYS A CA 1
ATOM 2394 C C . LYS A 1 300 ? -0.327 40.180 -0.722 1.00 63.78 300 LYS A C 1
ATOM 2396 O O . LYS A 1 300 ? -1.542 40.216 -0.884 1.00 63.78 300 LYS A O 1
ATOM 2401 N N . GLY A 1 301 ? 0.513 40.135 -1.757 1.00 60.69 301 GLY A N 1
ATOM 2402 C CA . GLY A 1 301 ? 0.087 40.093 -3.164 1.00 60.69 301 GLY A CA 1
ATOM 2403 C C . GLY A 1 301 ? 0.539 38.866 -3.963 1.00 60.69 301 GLY A C 1
ATOM 2404 O O . GLY A 1 301 ? 0.185 38.766 -5.131 1.00 60.69 301 GLY A O 1
ATOM 2405 N N . LYS A 1 302 ? 1.330 37.954 -3.380 1.00 63.53 302 LYS A N 1
ATOM 2406 C CA . LYS A 1 302 ? 1.890 36.781 -4.089 1.00 63.53 302 LYS A CA 1
ATOM 2407 C C . LYS A 1 302 ? 1.280 35.445 -3.678 1.00 63.53 302 LYS A C 1
ATOM 2409 O O . LYS A 1 302 ? 1.515 34.451 -4.352 1.00 63.53 302 LYS A O 1
ATOM 2414 N N . LEU A 1 303 ? 0.525 35.410 -2.582 1.00 55.00 303 LEU A N 1
ATOM 2415 C CA . LEU A 1 303 ? -0.067 34.173 -2.067 1.00 55.00 303 LEU A CA 1
ATOM 2416 C C . LEU A 1 303 ? -1.376 33.768 -2.761 1.00 55.00 303 LEU A C 1
ATOM 2418 O O . LEU A 1 303 ? -1.861 32.671 -2.513 1.00 55.00 303 LEU A O 1
ATOM 2422 N N . PHE A 1 304 ? -1.926 34.602 -3.651 1.00 47.53 304 PHE A N 1
ATOM 2423 C CA . PHE A 1 304 ? -3.162 34.297 -4.377 1.00 47.53 304 PHE A CA 1
ATOM 2424 C C . PHE A 1 304 ? -3.156 34.879 -5.801 1.00 47.53 304 PHE A C 1
ATOM 2426 O O . PHE A 1 304 ? -3.873 35.835 -6.084 1.00 47.53 304 PHE A O 1
ATOM 2433 N N . THR A 1 305 ? -2.350 34.290 -6.687 1.00 43.84 305 THR A N 1
ATOM 2434 C CA . THR A 1 305 ? -2.579 34.215 -8.146 1.00 43.84 305 THR A CA 1
ATOM 2435 C C . THR A 1 305 ? -1.912 32.966 -8.681 1.00 43.84 305 THR A C 1
ATOM 2437 O O . THR A 1 305 ? -0.720 32.789 -8.340 1.00 43.84 305 THR A O 1
#

pLDDT: mean 74.09, std 18.9, range [30.59, 94.75]

Radius of gyration: 41.99 Å; chains: 1; bounding box: 77×119×107 Å

Foldseek 3Di:
DDDDDDDDDDDDDDDDDDDDDDDDDPPDDDDDDDPPDDDDDDDDDDDDDDDDDDDDDDPPDQPPDPVSVVVVVVVVVVVVVVVVVVVVVVVVVVVVVVVVVVLVVCCVPPVPVSCVVLVHDPVLVVVQVVCCVVVVDPDDDPRNVVSVVVVVVVVVVVVVVVVVVVVVVVVVVVVVVVVVVVQQVVLVVVLVVDPPQVVCNVPHGSVRLVVQQVVCCVVPVDRDDSVRSSVVVSVVSVVVVVCCVPPPVNVVVVCVVVVVPVPDPPPDPPPPDPPPPCPPDPPPDPPPPDDPVRVCVVCVPPPPD

Sequence (305 aa):
MSEAAETVEAEAPAEAPAEDLAGLVPDTEEMPDFDIYQEEEAEVTEVTGATKETEIPKEESPDTSWSSRVKKDRQLRKKEIEFKRKEQEIAQRESQVQSLEGARERILKDPHEFFKSQGIDPLDFYTDWTNRIATGNNTPSPGARLSATEKELSELKQELIRRDTAARQRNEASQQKEVLNQYYGKINGFMDSTEEYPLTKEQCSAPDVAEGIAAYYQETGVELGFKEAFQMIENGLREKEDSIFNDPAVIAKFKKHHGLEASNSRGKRSRLTLSNNLQTQPTKTPADDMSDEEIYDFWKGKLFT

Secondary structure (DSSP, 8-state):
-----------PPPPPPP------------PPP--------------------------------HHHHHHHHHHHHHHHHHHHHHHHHHHHHHHHHHHHHHHHHHHHH-HHHHHHHHT--HHHHHHHHHHHHHH---PPPHHHHHHHHHHHHHHHHHHHHHHHHHHHHHHHHHHHHHHHHHHHHHHHHHHHH-SS-HHHHHH--HHHHHHHHHHHHHHH--PPPHHHHHHHHHHHHHHHHHHHHT-HHHHHHHHHHTTTT-SS-TT-------------------GGG--HHHHHHHHTTTS--